Protein AF-A0A8H7T1K7-F1 (afdb_monomer)

pLDDT: mean 77.75, std 19.52, range [35.09, 97.06]

Sequence (227 aa):
MHLVLTGATGLVGSAVLQTMLATPAISKISILSRRSVAQAEGHAKARVILHKDFAEYADDVLDGLKDVKGVVWALGISATQVGKECVSPYRIYVFLLSIWVFVLWSPEETKPRDNETQEESPPASRDIANLTSKHNREYERIHLTYPLSFARALSKTTSPSPLTFIYVSGEGATPTPSILTAHWALTKGRAESSLLALSKDPAYNNLRPFSVRPGGVDMTDHEEIHG

Mean predicted aligned error: 11.86 Å

InterPro domains:
  IPR036291 NAD(P)-binding domain superfamily [SSF51735] (1-217)

Organism: NCBI:txid108018

Solvent-accessible surface area (backbone atoms only — not comparable to full-atom values): 13019 Å² total; per-residue (Å²): 74,34,35,36,40,26,26,48,91,36,69,71,16,27,38,49,48,52,53,51,70,72,35,79,72,48,60,36,36,43,33,49,27,78,60,90,54,77,94,42,62,92,40,94,44,42,44,81,43,84,49,83,58,58,71,64,80,57,69,73,63,50,66,77,46,42,76,41,44,34,36,41,41,41,52,76,76,63,67,75,76,52,49,94,61,67,78,47,69,61,60,56,50,51,52,52,48,50,52,52,53,48,72,74,62,68,82,90,83,88,75,92,76,93,70,93,67,91,69,81,73,77,76,54,75,67,57,52,53,53,50,50,54,50,43,53,50,52,50,40,39,51,50,30,48,24,57,50,36,45,51,55,53,49,35,58,60,26,54,82,51,62,31,40,37,36,38,61,59,37,54,80,45,31,66,71,88,50,100,83,58,52,71,64,25,38,40,37,17,43,26,53,52,49,45,51,54,45,30,70,36,80,86,27,59,35,38,44,68,43,76,45,55,57,82,73,82,84,66,87,88,41,70,53,62,74,111

Foldseek 3Di:
DEEEEEPCLDQVNLLVLVVLLPDPVQQAYEYEYCDDDPSQPPRPRYDYDNDNALLDDDVVRLVVCLPHAEYAAPFADDLPQLDVPPVQVVVVVVVVVVVVVVVVDDDDDDDDDDDDDPDPPPPPPVVVVVVNVVSLVVRLCRQANNLLSVLLSNLQSNPPAAYEYEYEAAPLQACDDDSPRRSSSNSNNNRQVSQVVQCPDPSRVSYHYDYDHYHDDDPPPDPSRVD

Radius of gyration: 23.4 Å; Cα contacts (8 Å, |Δi|>4): 315; chains: 1; bounding box: 65×40×62 Å

Structure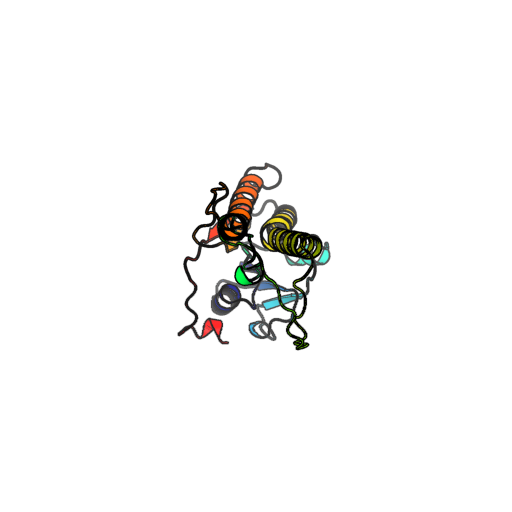 (mmCIF, N/CA/C/O backbone):
data_AF-A0A8H7T1K7-F1
#
_entry.id   AF-A0A8H7T1K7-F1
#
loop_
_atom_site.group_PDB
_atom_site.id
_atom_site.type_symbol
_atom_site.label_atom_id
_atom_site.label_alt_id
_atom_site.label_comp_id
_atom_site.label_asym_id
_atom_site.label_entity_id
_atom_site.label_seq_id
_atom_site.pdbx_PDB_ins_code
_atom_site.Cartn_x
_atom_site.Cartn_y
_atom_site.Cartn_z
_atom_site.occupancy
_atom_site.B_iso_or_equiv
_atom_site.auth_seq_id
_atom_site.auth_comp_id
_atom_site.auth_asym_id
_atom_site.auth_atom_id
_atom_site.pdbx_PDB_model_num
ATOM 1 N N . MET A 1 1 ? -7.043 4.322 15.090 1.00 91.38 1 MET A N 1
ATOM 2 C CA . MET A 1 1 ? -7.183 4.256 13.613 1.00 91.38 1 MET A CA 1
ATOM 3 C C . MET A 1 1 ? -6.735 2.895 13.092 1.00 91.38 1 MET A C 1
ATOM 5 O O . MET A 1 1 ? -5.839 2.312 13.698 1.00 91.38 1 MET A O 1
ATOM 9 N N . HIS A 1 2 ? -7.349 2.400 12.009 1.00 95.06 2 HIS A N 1
ATOM 10 C CA . HIS A 1 2 ? -6.966 1.144 11.355 1.00 95.06 2 HIS A CA 1
ATOM 11 C C . HIS A 1 2 ? -6.124 1.423 10.104 1.00 95.06 2 HIS A C 1
ATOM 13 O O . HIS A 1 2 ? -6.582 2.121 9.193 1.00 95.06 2 HIS A O 1
ATOM 19 N N . LEU A 1 3 ? -4.899 0.895 10.084 1.00 96.62 3 LEU A N 1
ATOM 20 C CA . LEU A 1 3 ? -3.955 1.037 8.977 1.00 96.62 3 LEU A CA 1
ATOM 21 C C . LEU A 1 3 ? -3.578 -0.317 8.380 1.00 96.62 3 LEU A C 1
ATOM 23 O O . LEU A 1 3 ? -3.554 -1.334 9.074 1.00 96.62 3 LEU A O 1
ATOM 27 N N . VAL A 1 4 ? -3.247 -0.300 7.094 1.00 96.88 4 VAL A N 1
ATOM 28 C CA . VAL A 1 4 ? -2.696 -1.447 6.375 1.00 96.88 4 VAL A CA 1
ATOM 29 C C . VAL A 1 4 ? -1.227 -1.219 6.079 1.00 96.88 4 VAL A C 1
ATOM 31 O O . VAL A 1 4 ? -0.848 -0.142 5.619 1.00 96.88 4 VAL A O 1
ATOM 34 N N . LEU A 1 5 ? -0.419 -2.257 6.268 1.00 96.06 5 LEU A N 1
ATOM 35 C CA . LEU A 1 5 ? 0.981 -2.272 5.868 1.00 96.06 5 LEU A CA 1
ATOM 36 C C . LEU A 1 5 ? 1.256 -3.464 4.951 1.00 96.06 5 LEU A C 1
ATOM 38 O O . LEU A 1 5 ? 0.872 -4.597 5.239 1.00 96.06 5 LEU A O 1
ATOM 42 N N . THR A 1 6 ? 1.960 -3.211 3.853 1.00 95.06 6 THR A N 1
ATOM 43 C CA . THR A 1 6 ? 2.527 -4.261 2.994 1.00 95.06 6 THR A CA 1
ATOM 44 C C . THR A 1 6 ? 4.046 -4.168 3.011 1.00 95.06 6 THR A C 1
ATOM 46 O O . THR A 1 6 ? 4.595 -3.095 3.248 1.00 95.06 6 THR A O 1
ATOM 49 N N . GLY A 1 7 ? 4.739 -5.282 2.763 1.00 90.44 7 GLY A N 1
ATOM 50 C CA . GLY A 1 7 ? 6.207 -5.282 2.738 1.00 90.44 7 GLY A CA 1
ATOM 51 C C . GLY A 1 7 ? 6.860 -5.066 4.108 1.00 90.44 7 GLY A C 1
ATOM 52 O O . GLY A 1 7 ? 7.989 -4.599 4.165 1.00 90.44 7 GLY A O 1
ATOM 53 N N . ALA A 1 8 ? 6.179 -5.432 5.199 1.00 89.88 8 ALA A N 1
ATOM 54 C CA . ALA A 1 8 ? 6.633 -5.212 6.577 1.00 89.88 8 ALA A CA 1
ATOM 55 C C . ALA A 1 8 ? 7.993 -5.851 6.929 1.00 89.88 8 ALA A C 1
ATOM 57 O O . ALA A 1 8 ? 8.627 -5.432 7.882 1.00 89.88 8 ALA A O 1
ATOM 58 N N . THR A 1 9 ? 8.459 -6.846 6.166 1.00 87.81 9 THR A N 1
ATOM 59 C CA . THR A 1 9 ? 9.780 -7.478 6.363 1.00 87.81 9 THR A CA 1
ATOM 60 C C . THR A 1 9 ? 10.905 -6.802 5.570 1.00 87.81 9 THR A C 1
ATOM 62 O O . THR A 1 9 ? 11.996 -7.355 5.477 1.00 87.81 9 THR A O 1
ATOM 65 N N . GLY A 1 10 ? 10.614 -5.728 4.835 1.00 84.38 10 GLY A N 1
ATOM 66 C CA . GLY A 1 10 ? 11.610 -4.974 4.074 1.00 84.38 10 GLY A CA 1
ATOM 67 C C . GLY A 1 10 ? 12.147 -3.795 4.879 1.00 84.38 10 GLY A C 1
ATOM 68 O O . GLY A 1 10 ? 11.519 -3.386 5.844 1.00 84.38 10 GLY A O 1
ATOM 69 N N . LEU A 1 11 ? 13.246 -3.198 4.417 1.00 83.88 11 LEU A N 1
ATOM 70 C CA . LEU A 1 11 ? 13.950 -2.105 5.105 1.00 83.88 11 LEU A CA 1
ATOM 71 C C . LEU A 1 11 ? 13.036 -0.947 5.529 1.00 83.88 11 LEU A C 1
ATOM 73 O O . LEU A 1 11 ? 12.995 -0.560 6.687 1.00 83.88 11 LEU A O 1
ATOM 77 N N . VAL A 1 12 ? 12.256 -0.409 4.587 1.00 87.12 12 VAL A N 1
ATOM 78 C CA . VAL A 1 12 ? 11.299 0.670 4.887 1.00 87.12 12 VAL A CA 1
ATOM 79 C C . VAL A 1 12 ? 10.109 0.134 5.685 1.00 87.12 12 VAL A C 1
ATOM 81 O O . VAL A 1 12 ? 9.559 0.824 6.535 1.00 87.12 12 VAL A O 1
ATOM 84 N N . GLY A 1 13 ? 9.685 -1.098 5.401 1.00 88.00 13 GLY A N 1
ATOM 85 C CA . GLY A 1 13 ? 8.490 -1.686 5.992 1.00 88.00 13 GLY A CA 1
ATOM 86 C C . GLY A 1 13 ? 8.636 -2.016 7.475 1.00 88.00 13 GLY A C 1
ATOM 87 O O . GLY A 1 13 ? 7.671 -1.810 8.206 1.00 88.00 13 GLY A O 1
ATOM 88 N N . SER A 1 14 ? 9.806 -2.477 7.924 1.00 89.50 14 SER A N 1
ATOM 89 C CA . SER A 1 14 ? 10.064 -2.798 9.334 1.00 89.50 14 SER A CA 1
ATOM 90 C C . SER A 1 14 ? 10.073 -1.533 10.190 1.00 89.50 14 SER A C 1
ATOM 92 O O . SER A 1 14 ? 9.344 -1.452 11.177 1.00 89.50 14 SER A O 1
ATOM 94 N N . ALA A 1 15 ? 10.762 -0.483 9.731 1.00 88.81 15 ALA A N 1
ATOM 95 C CA . ALA A 1 15 ? 10.781 0.815 10.402 1.00 88.81 15 ALA A CA 1
ATOM 96 C C . ALA A 1 15 ? 9.375 1.434 10.500 1.00 88.81 15 ALA A C 1
ATOM 98 O O . ALA A 1 15 ? 8.966 1.953 11.546 1.00 88.81 15 ALA A O 1
ATOM 99 N N . VAL A 1 16 ? 8.585 1.324 9.425 1.00 91.88 16 VAL A N 1
ATOM 100 C CA . VAL A 1 16 ? 7.179 1.745 9.438 1.00 91.88 16 VAL A CA 1
ATOM 101 C C . VAL A 1 16 ? 6.360 0.901 10.416 1.00 91.88 16 VAL A C 1
ATOM 103 O O . VAL A 1 16 ? 5.571 1.469 11.170 1.00 91.88 16 VAL A O 1
ATOM 106 N N . LEU A 1 17 ? 6.535 -0.424 10.441 1.00 92.88 17 LEU A N 1
ATOM 107 C CA . LEU A 1 17 ? 5.813 -1.304 11.361 1.00 92.88 17 LEU A CA 1
ATOM 108 C C . LEU A 1 17 ? 6.099 -0.938 12.819 1.00 92.88 17 LEU A C 1
ATOM 110 O O . LEU A 1 17 ? 5.158 -0.762 13.594 1.00 92.88 17 LEU A O 1
ATOM 114 N N . GLN A 1 18 ? 7.366 -0.762 13.182 1.00 89.88 18 GLN A N 1
ATOM 115 C CA . GLN A 1 18 ? 7.753 -0.376 14.536 1.00 89.88 18 GLN A CA 1
ATOM 116 C C . GLN A 1 18 ? 7.160 0.977 14.932 1.00 89.88 18 GLN A C 1
ATOM 118 O O . GLN A 1 18 ? 6.557 1.102 16.000 1.00 89.88 18 GLN A O 1
ATOM 123 N N . THR A 1 19 ? 7.230 1.964 14.037 1.00 91.69 19 THR A N 1
ATOM 124 C CA . THR A 1 19 ? 6.608 3.279 14.254 1.00 91.69 19 THR A CA 1
ATOM 125 C C . THR A 1 19 ? 5.094 3.150 14.452 1.00 91.69 19 THR A C 1
ATOM 127 O O . THR A 1 19 ? 4.512 3.776 15.345 1.00 91.69 19 THR A O 1
ATOM 130 N N . MET A 1 20 ? 4.433 2.305 13.654 1.00 93.56 20 MET A N 1
ATOM 131 C CA . MET A 1 20 ? 2.995 2.064 13.771 1.00 93.56 20 MET A CA 1
ATOM 132 C C . MET A 1 20 ? 2.622 1.391 15.098 1.00 93.56 20 MET A C 1
ATOM 134 O O . MET A 1 20 ? 1.609 1.753 15.699 1.00 93.56 20 MET A O 1
ATOM 138 N N . LEU A 1 21 ? 3.429 0.435 15.564 1.00 92.19 21 LEU A N 1
ATOM 139 C CA .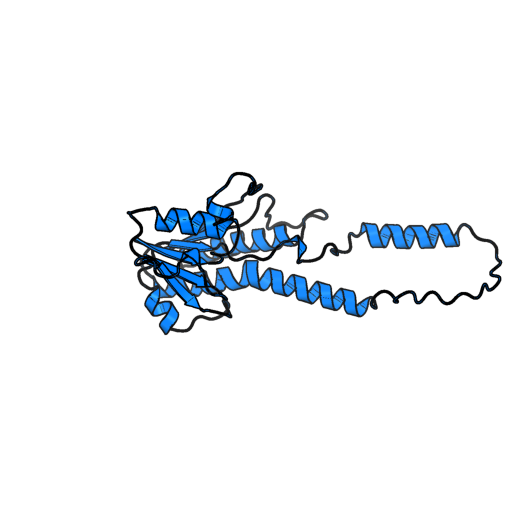 LEU A 1 21 ? 3.229 -0.262 16.838 1.00 92.19 21 LEU A CA 1
ATOM 140 C C . LEU A 1 21 ? 3.417 0.678 18.037 1.00 92.19 21 LEU A C 1
ATOM 142 O O . LEU A 1 21 ? 2.595 0.660 18.962 1.00 92.19 21 LEU A O 1
ATOM 146 N N . ALA A 1 22 ? 4.445 1.529 17.988 1.00 91.31 22 ALA A N 1
ATOM 147 C CA . ALA A 1 22 ? 4.761 2.505 19.029 1.00 91.31 22 ALA A CA 1
ATOM 148 C C . ALA A 1 22 ? 3.718 3.632 19.131 1.00 91.31 22 ALA A C 1
ATOM 150 O O . ALA A 1 22 ? 3.514 4.201 20.202 1.00 91.31 22 ALA A O 1
ATOM 151 N N . THR A 1 23 ? 3.016 3.943 18.039 1.00 94.25 23 THR A N 1
ATOM 152 C CA . THR A 1 23 ? 2.049 5.046 17.996 1.00 94.25 23 THR A CA 1
ATOM 153 C C . THR A 1 23 ? 0.727 4.677 18.698 1.00 94.25 23 THR A C 1
ATOM 155 O O . THR A 1 23 ? -0.007 3.795 18.234 1.00 94.25 23 THR A O 1
ATOM 158 N N . PRO A 1 24 ? 0.317 5.381 19.774 1.00 92.31 24 PRO A N 1
ATOM 159 C CA . PRO A 1 24 ? -0.915 5.060 20.505 1.00 92.31 24 PRO A CA 1
ATOM 160 C C . PRO A 1 24 ? -2.199 5.308 19.704 1.00 92.31 24 PRO A C 1
ATOM 162 O O . PRO A 1 24 ? -3.185 4.599 19.885 1.00 92.31 24 PRO A O 1
ATOM 165 N N . ALA A 1 25 ? -2.185 6.280 18.785 1.00 93.81 25 ALA A N 1
ATOM 166 C CA . ALA A 1 25 ? -3.344 6.628 17.959 1.00 93.81 25 ALA A CA 1
ATOM 167 C C . ALA A 1 25 ? -3.760 5.500 16.989 1.00 93.81 25 ALA A C 1
ATOM 169 O O . ALA A 1 25 ? -4.910 5.451 16.527 1.00 93.81 25 ALA A O 1
ATOM 170 N N . ILE A 1 26 ? -2.841 4.580 16.678 1.00 94.62 26 ILE A N 1
ATOM 171 C CA . ILE A 1 26 ? -3.102 3.402 15.853 1.00 94.62 26 ILE A CA 1
ATOM 172 C C . ILE A 1 26 ? -3.656 2.300 16.753 1.00 94.62 26 ILE A C 1
ATOM 174 O O . ILE A 1 26 ? -3.016 1.849 17.703 1.00 94.62 26 ILE A O 1
ATOM 178 N N . SER A 1 27 ? -4.887 1.894 16.447 1.00 94.38 27 SER A N 1
ATOM 179 C CA . SER A 1 27 ? -5.655 0.927 17.234 1.00 94.38 27 SER A CA 1
ATOM 180 C C . SER A 1 27 ? -5.586 -0.475 16.638 1.00 94.38 27 SER A C 1
ATOM 182 O O . SER A 1 27 ? -5.684 -1.451 17.371 1.00 94.38 27 SER A O 1
ATOM 184 N N . LYS A 1 28 ? -5.426 -0.573 15.314 1.00 95.38 28 LYS A N 1
ATOM 185 C CA . LYS A 1 28 ? -5.387 -1.834 14.572 1.00 95.38 28 LYS A CA 1
ATOM 186 C C . LYS A 1 28 ? -4.462 -1.690 13.366 1.00 95.38 28 LYS A C 1
ATOM 188 O O . LYS A 1 28 ? -4.499 -0.667 12.680 1.00 95.38 28 LYS A O 1
ATOM 193 N N . ILE A 1 29 ? -3.665 -2.716 13.103 1.00 96.31 29 ILE A N 1
ATOM 194 C CA . ILE A 1 29 ? -2.740 -2.808 11.975 1.00 96.31 29 ILE A CA 1
ATOM 195 C C . ILE A 1 29 ? -3.021 -4.131 11.264 1.00 96.31 29 ILE A C 1
ATOM 197 O O . ILE A 1 29 ? -2.894 -5.193 11.873 1.00 96.31 29 ILE A O 1
ATOM 201 N N . SER A 1 30 ? -3.392 -4.075 9.987 1.00 95.94 30 SER A N 1
ATOM 202 C CA . SER A 1 30 ? -3.507 -5.264 9.137 1.00 95.94 30 SER A CA 1
ATOM 203 C C . SER A 1 30 ? -2.298 -5.352 8.216 1.00 95.94 30 SER A C 1
ATOM 205 O O . SER A 1 30 ? -2.077 -4.483 7.373 1.00 95.94 30 SER A O 1
ATOM 207 N N . ILE A 1 31 ? -1.500 -6.399 8.381 1.00 95.56 31 ILE A N 1
ATOM 208 C CA . ILE A 1 31 ? -0.265 -6.597 7.627 1.00 95.56 31 ILE A CA 1
ATOM 209 C C . ILE A 1 31 ? -0.529 -7.629 6.541 1.00 95.56 31 ILE A C 1
ATOM 211 O O . ILE A 1 31 ? -0.741 -8.798 6.855 1.00 95.56 31 ILE A O 1
ATOM 215 N N . LEU A 1 32 ? -0.497 -7.221 5.271 1.00 93.94 32 LEU A N 1
ATOM 216 C CA . LEU A 1 32 ? -0.562 -8.171 4.161 1.00 93.94 32 LEU A CA 1
ATOM 217 C C . LEU A 1 32 ? 0.855 -8.598 3.790 1.00 93.94 32 LEU A C 1
ATOM 219 O O . LEU A 1 32 ? 1.684 -7.785 3.366 1.00 93.94 32 LEU A O 1
ATOM 223 N N . SER A 1 33 ? 1.132 -9.888 3.941 1.00 91.00 33 SER A N 1
ATOM 224 C CA . SER A 1 33 ? 2.453 -10.450 3.679 1.00 91.00 33 SER A CA 1
ATOM 225 C C . SER A 1 33 ? 2.356 -11.839 3.062 1.00 91.00 33 SER A C 1
ATOM 227 O O . SER A 1 33 ? 1.427 -12.598 3.320 1.00 91.00 33 SER A O 1
ATOM 229 N N . ARG A 1 34 ? 3.367 -12.194 2.264 1.00 88.94 34 ARG A N 1
ATOM 230 C CA . ARG A 1 34 ? 3.532 -13.549 1.707 1.00 88.94 34 ARG A CA 1
ATOM 231 C C . ARG A 1 34 ? 4.119 -14.533 2.722 1.00 88.94 34 ARG A C 1
ATOM 233 O O . ARG A 1 34 ? 4.076 -15.737 2.494 1.00 88.94 34 ARG A O 1
ATOM 240 N N . ARG A 1 35 ? 4.728 -14.014 3.792 1.00 86.25 35 ARG A N 1
ATOM 241 C CA . ARG A 1 35 ? 5.457 -14.752 4.835 1.00 86.25 35 ARG A CA 1
ATOM 242 C C . ARG A 1 35 ? 5.017 -14.262 6.215 1.00 86.25 35 ARG A C 1
ATOM 244 O O . ARG A 1 35 ? 4.462 -13.166 6.314 1.00 86.25 35 ARG A O 1
ATOM 251 N N . SER A 1 36 ? 5.291 -15.043 7.258 1.00 86.12 36 SER A N 1
ATOM 252 C CA . SER A 1 36 ? 5.133 -14.567 8.635 1.00 86.12 36 SER A CA 1
ATOM 253 C C . SER A 1 36 ? 5.999 -13.327 8.888 1.00 86.12 36 SER A C 1
ATOM 255 O O . SER A 1 36 ? 6.962 -13.053 8.164 1.00 86.12 36 SER A O 1
ATOM 257 N N . VAL A 1 37 ? 5.603 -12.535 9.881 1.00 87.69 37 VAL A N 1
ATOM 258 C CA . VAL A 1 37 ? 6.251 -11.273 10.242 1.00 87.69 37 VAL A CA 1
ATOM 259 C C . VAL A 1 37 ? 6.521 -11.329 11.737 1.00 87.69 37 VAL A C 1
ATOM 261 O O . VAL A 1 37 ? 5.630 -11.017 12.519 1.00 87.69 37 VAL A O 1
ATOM 264 N N . ALA A 1 38 ? 7.735 -11.731 12.118 1.00 86.12 38 ALA A N 1
ATOM 265 C CA . ALA A 1 38 ? 8.112 -11.951 13.517 1.00 86.12 38 ALA A CA 1
ATOM 266 C C . ALA A 1 38 ? 7.828 -10.723 14.402 1.00 86.12 38 ALA A C 1
ATOM 268 O O . ALA A 1 38 ? 7.240 -10.850 15.468 1.00 86.12 38 ALA A O 1
ATOM 269 N N . GLN A 1 39 ? 8.120 -9.518 13.899 1.00 82.50 39 GLN A N 1
ATOM 270 C CA . GLN A 1 39 ? 7.874 -8.244 14.593 1.00 82.50 39 GLN A CA 1
ATOM 271 C C . GLN A 1 39 ? 6.392 -7.971 14.922 1.00 82.50 39 GLN A C 1
ATOM 273 O O . GLN A 1 39 ? 6.086 -7.097 15.725 1.00 82.50 39 GLN A O 1
ATOM 278 N N . ALA A 1 40 ? 5.453 -8.679 14.290 1.00 86.25 40 ALA A N 1
ATOM 279 C CA . ALA A 1 40 ? 4.020 -8.527 14.525 1.00 86.25 40 ALA A CA 1
ATOM 280 C C . ALA A 1 40 ? 3.407 -9.687 15.326 1.00 86.25 40 ALA A C 1
ATOM 282 O O . ALA A 1 40 ? 2.230 -9.618 15.690 1.00 86.25 40 ALA A O 1
ATOM 283 N N . GLU A 1 41 ? 4.161 -10.758 15.581 1.00 84.12 41 GLU A N 1
ATOM 284 C CA . GLU A 1 41 ? 3.658 -11.936 16.286 1.00 84.12 41 GLU A CA 1
ATOM 285 C C . GLU A 1 41 ? 3.373 -11.604 17.760 1.00 84.12 41 GLU A C 1
ATOM 287 O O . GLU A 1 41 ? 4.172 -10.978 18.449 1.00 84.12 41 GLU A O 1
ATOM 292 N N . GLY A 1 42 ? 2.185 -11.979 18.246 1.00 80.56 42 GLY A N 1
ATOM 293 C CA . GLY A 1 42 ? 1.769 -11.748 19.636 1.00 80.56 42 GLY A CA 1
ATOM 294 C C . GLY A 1 42 ? 1.340 -10.314 19.980 1.00 80.56 42 GLY A C 1
ATOM 295 O O . GLY A 1 42 ? 0.857 -10.075 21.088 1.00 80.56 42 GLY A O 1
ATOM 296 N N . HIS A 1 43 ? 1.440 -9.354 19.054 1.00 88.94 43 HIS A N 1
ATOM 297 C CA . HIS A 1 43 ? 1.017 -7.976 19.309 1.00 88.94 43 HIS A CA 1
ATOM 298 C C . HIS A 1 43 ? -0.505 -7.797 19.225 1.00 88.94 43 HIS A C 1
ATOM 300 O O . HIS A 1 43 ? -1.118 -8.016 18.186 1.00 88.94 43 HIS A O 1
ATOM 306 N N . ALA A 1 44 ? -1.113 -7.251 20.284 1.00 90.06 44 ALA A N 1
ATOM 307 C CA . ALA A 1 44 ? -2.566 -7.043 20.366 1.00 90.06 44 ALA A CA 1
ATOM 308 C C . ALA A 1 44 ? -3.151 -6.130 19.265 1.00 90.06 44 ALA A C 1
ATOM 310 O O . ALA A 1 44 ? -4.329 -6.237 18.931 1.00 90.06 44 ALA A O 1
ATOM 311 N N . LYS A 1 45 ? -2.339 -5.222 18.701 1.00 93.25 45 LYS A N 1
ATOM 312 C CA . LYS A 1 45 ? -2.755 -4.297 17.633 1.00 93.25 45 LYS A CA 1
ATOM 313 C C . LYS A 1 45 ? -2.518 -4.849 16.227 1.00 93.25 45 LYS A C 1
ATOM 315 O O . LYS A 1 45 ? -3.099 -4.311 15.286 1.00 93.25 45 LYS A O 1
ATOM 320 N N . ALA A 1 46 ? -1.653 -5.850 16.060 1.00 93.88 46 ALA A N 1
ATOM 321 C CA . ALA A 1 46 ? -1.191 -6.299 14.753 1.00 93.88 46 ALA A CA 1
ATOM 322 C C . ALA A 1 46 ? -1.838 -7.625 14.356 1.00 93.88 46 ALA A C 1
ATOM 324 O O . ALA A 1 46 ? -1.853 -8.591 15.112 1.00 93.88 46 ALA A O 1
ATOM 325 N N . ARG A 1 47 ? -2.358 -7.676 13.132 1.00 93.75 47 ARG A N 1
ATOM 326 C CA . ARG A 1 47 ? -2.906 -8.886 12.527 1.00 93.75 47 ARG A CA 1
ATOM 327 C C . ARG A 1 47 ? -2.204 -9.139 11.205 1.00 93.75 47 ARG A C 1
ATOM 329 O O . ARG A 1 47 ? -2.313 -8.335 10.282 1.00 93.75 47 ARG A O 1
ATOM 336 N N . VAL A 1 48 ? -1.524 -10.275 11.100 1.00 93.75 48 VAL A N 1
ATOM 337 C CA . VAL A 1 48 ? -0.893 -10.712 9.851 1.00 93.75 48 VAL A CA 1
ATOM 338 C C . VAL A 1 48 ? -1.913 -11.486 9.017 1.00 93.75 48 VAL A C 1
ATOM 340 O O . VAL A 1 48 ? -2.506 -12.456 9.485 1.00 93.75 48 VAL A O 1
ATOM 343 N N . ILE A 1 49 ? -2.123 -11.046 7.780 1.00 92.38 49 ILE A N 1
ATOM 344 C CA . ILE A 1 49 ? -2.950 -11.710 6.774 1.00 92.38 49 ILE A CA 1
ATOM 345 C C . ILE A 1 49 ? -1.997 -12.293 5.734 1.00 92.38 49 ILE A C 1
ATOM 347 O O . ILE A 1 49 ? -1.330 -11.560 4.996 1.00 92.38 49 ILE A O 1
ATOM 351 N N . LEU A 1 50 ? -1.913 -13.623 5.699 1.00 90.88 50 LEU A N 1
ATOM 352 C CA . LEU A 1 50 ? -1.090 -14.328 4.726 1.00 90.88 50 LEU A CA 1
ATOM 353 C C . LEU A 1 50 ? -1.779 -14.312 3.367 1.00 90.88 50 LEU A C 1
ATOM 355 O O . LEU A 1 50 ? -2.819 -14.935 3.172 1.00 90.88 50 LEU A O 1
ATOM 359 N N . HIS A 1 51 ? -1.178 -13.598 2.424 1.00 88.50 51 HIS A N 1
ATOM 360 C CA . HIS A 1 51 ? -1.733 -13.399 1.098 1.00 88.50 51 HIS A CA 1
ATOM 361 C C . HIS A 1 51 ? -0.618 -13.490 0.056 1.00 88.50 51 HIS A C 1
ATOM 363 O O . HIS A 1 51 ? 0.379 -12.767 0.126 1.00 88.50 51 HIS A O 1
ATOM 369 N N . LYS A 1 52 ? -0.743 -14.446 -0.873 1.00 85.19 52 LYS A N 1
ATOM 370 C CA . LYS A 1 52 ? 0.322 -14.779 -1.832 1.00 85.19 52 LYS A CA 1
ATOM 371 C C . LYS A 1 52 ? 0.230 -13.978 -3.130 1.00 85.19 52 LYS A C 1
ATOM 373 O O . LYS A 1 52 ? 1.273 -13.535 -3.613 1.00 85.19 52 LYS A O 1
ATOM 378 N N . ASP A 1 53 ? -0.974 -13.786 -3.669 1.00 87.25 53 ASP A N 1
ATOM 379 C CA . ASP A 1 53 ? -1.189 -13.121 -4.957 1.00 87.25 53 ASP A CA 1
ATOM 380 C C . ASP A 1 53 ? -1.975 -11.817 -4.819 1.00 87.25 53 ASP A C 1
ATOM 382 O O . ASP A 1 53 ? -3.192 -11.822 -4.759 1.00 87.25 53 ASP A O 1
ATOM 386 N N . PHE A 1 54 ? -1.262 -10.694 -4.857 1.00 88.88 54 PHE A N 1
ATOM 387 C CA . PHE A 1 54 ? -1.807 -9.343 -4.688 1.00 88.88 54 PHE A CA 1
ATOM 388 C C . PHE A 1 54 ? -2.487 -8.795 -5.959 1.00 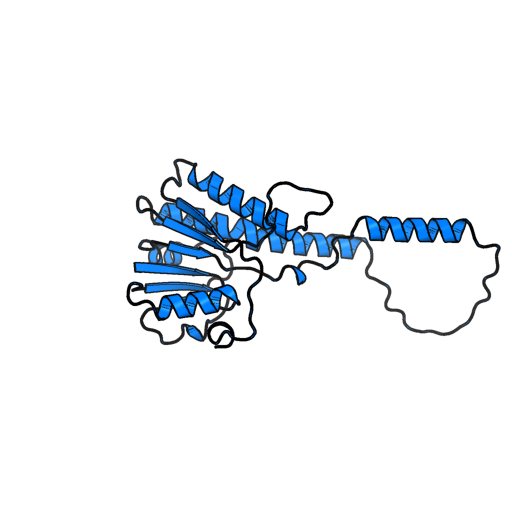88.88 54 PHE A C 1
ATOM 390 O O . PHE A 1 54 ? -2.740 -7.593 -6.062 1.00 88.88 54 PHE A O 1
ATOM 397 N N . ALA A 1 55 ? -2.729 -9.638 -6.966 1.00 86.94 55 ALA A N 1
ATOM 398 C CA . ALA A 1 55 ? -3.565 -9.280 -8.109 1.00 86.94 55 ALA A CA 1
ATOM 399 C C . ALA A 1 55 ? -5.064 -9.402 -7.789 1.00 86.94 55 ALA A C 1
ATOM 401 O O . ALA A 1 55 ? -5.865 -8.669 -8.366 1.00 86.94 55 ALA A O 1
ATOM 402 N N . GLU A 1 56 ? -5.436 -10.290 -6.865 1.00 89.19 56 GLU A N 1
ATOM 403 C CA . GLU A 1 56 ? -6.827 -10.627 -6.563 1.00 89.19 56 GLU A CA 1
ATOM 404 C C . GLU A 1 56 ? -7.043 -10.708 -5.055 1.00 89.19 56 GLU A C 1
ATOM 406 O O . GLU A 1 56 ? -6.182 -11.171 -4.317 1.00 89.19 56 GLU A O 1
ATOM 411 N N . TYR A 1 57 ? -8.210 -10.273 -4.586 1.00 90.94 57 TYR A N 1
ATOM 412 C CA . TYR A 1 57 ? -8.534 -10.238 -3.163 1.00 90.94 57 TYR A CA 1
ATOM 413 C C . TYR A 1 57 ? -9.860 -10.943 -2.936 1.00 90.94 57 TYR A C 1
ATOM 415 O O . TYR A 1 57 ? -10.860 -10.579 -3.547 1.00 90.94 57 TYR A O 1
ATOM 423 N N . ALA A 1 58 ? -9.847 -11.948 -2.064 1.00 90.19 58 ALA A N 1
ATOM 424 C CA . ALA A 1 58 ? -11.057 -12.621 -1.629 1.00 90.19 58 ALA A CA 1
ATOM 425 C C . ALA A 1 58 ? -11.867 -11.719 -0.681 1.00 90.19 58 ALA A C 1
ATOM 427 O O . ALA A 1 58 ? -11.308 -10.863 0.017 1.00 90.19 58 ALA A O 1
ATOM 428 N N . ASP A 1 59 ? -13.187 -11.907 -0.673 1.00 89.38 59 ASP A N 1
ATOM 429 C CA . ASP A 1 59 ? -14.118 -11.049 0.067 1.00 89.38 59 ASP A CA 1
ATOM 430 C C . ASP A 1 59 ? -13.855 -11.071 1.580 1.00 89.38 59 ASP A C 1
ATOM 432 O O . ASP A 1 59 ? -13.955 -10.041 2.240 1.00 89.38 59 ASP A O 1
ATOM 436 N N . ASP A 1 60 ? -13.401 -12.202 2.124 1.00 89.94 60 ASP A N 1
ATOM 437 C CA . ASP A 1 60 ? -13.034 -12.359 3.535 1.00 89.94 60 ASP A CA 1
ATOM 438 C C . ASP A 1 60 ? -11.856 -11.456 3.951 1.00 89.94 60 ASP A C 1
ATOM 440 O O . ASP A 1 60 ? -11.839 -10.893 5.054 1.00 89.94 60 ASP A O 1
ATOM 444 N N . VAL A 1 61 ? -10.877 -11.277 3.058 1.00 91.38 61 VAL A N 1
ATOM 445 C CA . VAL A 1 61 ? -9.759 -10.349 3.261 1.00 91.38 61 VAL A CA 1
ATOM 446 C C . VAL A 1 61 ? -10.272 -8.914 3.236 1.00 91.38 61 VAL A C 1
ATOM 448 O O . VAL A 1 61 ? -9.910 -8.128 4.112 1.00 91.38 61 VAL A O 1
ATOM 451 N N . LEU A 1 62 ? -11.125 -8.568 2.270 1.00 92.94 62 LEU A N 1
ATOM 452 C CA . LEU A 1 62 ? -11.665 -7.213 2.120 1.00 92.94 62 LEU A CA 1
ATOM 453 C C . LEU A 1 62 ? -12.598 -6.825 3.278 1.00 92.94 62 LEU A C 1
ATOM 455 O O . LEU A 1 62 ? -12.508 -5.704 3.786 1.00 92.94 62 LEU A O 1
ATOM 459 N N . ASP A 1 63 ? -13.404 -7.758 3.779 1.00 91.50 63 ASP A N 1
ATOM 460 C CA . ASP A 1 63 ? -14.274 -7.568 4.944 1.00 91.50 63 ASP A CA 1
ATOM 461 C C . ASP A 1 63 ? -13.486 -7.175 6.197 1.00 91.50 63 ASP A C 1
ATOM 463 O O . ASP A 1 63 ? -13.924 -6.337 6.997 1.00 91.50 63 ASP A O 1
ATOM 467 N N . GLY A 1 64 ? -12.282 -7.734 6.349 1.00 90.06 64 GLY A N 1
ATOM 468 C CA . GLY A 1 64 ? -11.355 -7.390 7.423 1.00 90.06 64 GLY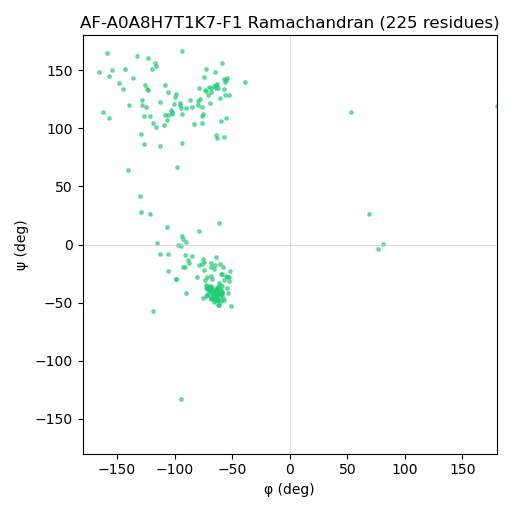 A CA 1
ATOM 469 C C . GLY A 1 64 ? -10.769 -5.975 7.329 1.00 90.06 64 GLY A C 1
ATOM 470 O O . GLY A 1 64 ? -10.229 -5.493 8.335 1.00 90.06 64 GLY A O 1
ATOM 471 N N . LEU A 1 65 ? -10.885 -5.331 6.160 1.00 93.88 65 LEU A N 1
ATOM 472 C CA . LEU A 1 65 ? -10.255 -4.059 5.787 1.00 93.88 65 LEU A CA 1
ATOM 473 C C . LEU A 1 65 ? -11.252 -2.911 5.532 1.00 93.88 65 LEU A C 1
ATOM 475 O O . LEU A 1 65 ? -10.834 -1.794 5.230 1.00 93.88 65 LEU A O 1
ATOM 479 N N . LYS A 1 66 ? -12.559 -3.132 5.693 1.00 92.56 66 LYS A N 1
ATOM 480 C CA . LYS A 1 66 ? -13.594 -2.110 5.429 1.00 92.56 66 LYS A CA 1
ATOM 481 C C . LYS A 1 66 ? -13.437 -0.809 6.227 1.00 92.56 66 LYS A C 1
ATOM 483 O O . LYS A 1 66 ? -13.809 0.260 5.753 1.00 92.56 66 LYS A O 1
ATOM 488 N N . ASP A 1 67 ? -12.878 -0.889 7.433 1.00 93.81 67 ASP A N 1
ATOM 489 C CA . ASP A 1 67 ? -12.688 0.234 8.359 1.00 93.81 67 ASP A CA 1
ATOM 490 C C . ASP A 1 67 ? -11.318 0.926 8.219 1.00 93.81 67 ASP A C 1
ATOM 492 O O . ASP A 1 67 ? -10.994 1.832 8.996 1.00 93.81 67 ASP A O 1
ATOM 496 N N . VAL A 1 68 ? -10.507 0.518 7.237 1.00 95.75 68 VAL A N 1
ATOM 497 C CA . VAL A 1 68 ? -9.170 1.073 6.999 1.00 95.75 68 VAL A CA 1
ATOM 498 C C . VAL A 1 68 ? -9.252 2.544 6.603 1.00 95.75 68 VAL A C 1
ATOM 500 O O . VAL A 1 68 ? -10.079 2.956 5.794 1.00 95.75 68 VAL A O 1
ATOM 503 N N . LYS A 1 69 ? -8.356 3.349 7.177 1.00 94.94 69 LYS A N 1
ATOM 504 C CA . LYS A 1 69 ? -8.208 4.777 6.846 1.00 94.94 69 LYS A CA 1
ATOM 505 C C . LYS A 1 69 ? -6.973 5.071 6.005 1.00 94.94 69 LYS A C 1
ATOM 507 O O . LYS A 1 69 ? -6.934 6.082 5.307 1.00 94.94 69 LYS A O 1
ATOM 512 N N . GLY A 1 70 ? -5.971 4.198 6.063 1.00 95.50 70 GLY A N 1
ATOM 513 C CA . GLY A 1 70 ? -4.723 4.398 5.348 1.00 95.50 70 GLY A CA 1
ATOM 514 C C . GLY A 1 70 ? -3.994 3.102 5.025 1.00 95.50 70 GLY A C 1
ATOM 515 O O . GLY A 1 70 ? -4.074 2.126 5.770 1.00 95.50 70 GLY A O 1
ATOM 516 N N . VAL A 1 71 ? -3.261 3.124 3.919 1.00 96.69 71 VAL A N 1
ATOM 517 C CA . VAL A 1 71 ? -2.394 2.044 3.447 1.00 96.69 71 VAL A CA 1
ATOM 518 C C . VAL A 1 71 ? -0.984 2.584 3.293 1.00 96.69 71 VAL A C 1
ATOM 520 O O . VAL A 1 71 ? -0.796 3.621 2.658 1.00 96.69 71 VAL A O 1
ATOM 523 N N . VAL A 1 72 ? 0.004 1.851 3.801 1.00 96.81 72 VAL A N 1
ATOM 524 C CA . VAL A 1 72 ? 1.405 2.012 3.410 1.00 96.81 72 VAL A CA 1
ATOM 525 C C . VAL A 1 72 ? 1.805 0.840 2.522 1.00 96.81 72 VAL A C 1
ATOM 527 O O . VAL A 1 72 ? 1.883 -0.319 2.944 1.00 96.81 72 VAL A O 1
ATOM 530 N N . TRP A 1 73 ? 2.040 1.154 1.254 1.00 96.00 73 TRP A N 1
ATOM 531 C CA . TRP A 1 73 ? 2.475 0.216 0.239 1.00 96.00 73 TRP A CA 1
ATOM 532 C C . TRP A 1 73 ? 4.002 0.209 0.129 1.00 96.00 73 TRP A C 1
ATOM 534 O O . TRP A 1 73 ? 4.571 0.945 -0.675 1.00 96.00 73 TRP A O 1
ATOM 544 N N . ALA A 1 74 ? 4.657 -0.618 0.951 1.00 92.94 74 ALA A N 1
ATOM 545 C CA . ALA A 1 74 ? 6.110 -0.820 0.945 1.00 92.94 74 ALA A CA 1
ATOM 546 C C . ALA A 1 74 ? 6.526 -2.180 0.346 1.00 92.94 74 ALA A C 1
ATOM 548 O O . ALA A 1 74 ? 7.664 -2.620 0.511 1.00 92.94 74 ALA A O 1
ATOM 549 N N . LEU A 1 75 ? 5.618 -2.866 -0.361 1.00 89.88 75 LEU A N 1
ATOM 550 C CA . LEU A 1 75 ? 5.956 -4.085 -1.091 1.00 89.88 75 LEU A CA 1
ATOM 551 C C . LEU A 1 75 ? 6.858 -3.759 -2.292 1.00 89.88 75 LEU A C 1
ATOM 553 O O . LEU A 1 75 ? 6.469 -3.020 -3.196 1.00 89.88 75 LEU A O 1
ATOM 557 N N . GLY A 1 76 ? 8.043 -4.363 -2.327 1.00 83.75 76 GLY A N 1
ATOM 558 C CA . GLY A 1 76 ? 8.977 -4.231 -3.438 1.00 83.75 76 GLY A CA 1
ATOM 559 C C . GLY A 1 76 ? 9.989 -5.368 -3.495 1.00 83.75 76 GLY A C 1
ATOM 560 O O . GLY A 1 76 ? 10.156 -6.122 -2.534 1.00 83.75 76 GLY A O 1
ATOM 561 N N . ILE A 1 77 ? 10.657 -5.478 -4.640 1.00 81.62 77 ILE A N 1
ATOM 562 C CA . ILE A 1 77 ? 11.848 -6.313 -4.830 1.00 81.62 77 ILE A CA 1
ATOM 563 C C . ILE A 1 77 ? 13.035 -5.422 -5.184 1.00 81.62 77 ILE A C 1
ATOM 565 O O . ILE A 1 77 ? 12.856 -4.295 -5.659 1.00 81.62 77 ILE A O 1
ATOM 569 N N . SER A 1 78 ? 14.252 -5.899 -4.917 1.00 67.25 78 SER A N 1
ATOM 570 C CA . SER A 1 78 ? 15.444 -5.096 -5.180 1.00 67.25 78 SER A CA 1
ATOM 571 C C . SER A 1 78 ? 15.559 -4.790 -6.673 1.00 67.25 78 SER A C 1
ATOM 573 O O . SER A 1 78 ? 15.459 -5.691 -7.505 1.00 67.25 78 SER A O 1
ATOM 575 N N . ALA A 1 79 ? 15.860 -3.535 -7.020 1.00 57.88 79 ALA A N 1
ATOM 576 C CA . ALA A 1 79 ? 16.177 -3.163 -8.398 1.00 57.88 79 ALA A CA 1
ATOM 577 C C . ALA A 1 79 ? 17.393 -3.944 -8.936 1.00 57.88 79 ALA A C 1
ATOM 579 O O . ALA A 1 79 ? 17.482 -4.183 -10.133 1.00 57.88 79 ALA A O 1
ATOM 580 N N . THR A 1 80 ? 18.296 -4.406 -8.058 1.00 56.94 80 THR A N 1
ATOM 581 C CA . THR A 1 80 ? 19.455 -5.231 -8.442 1.00 56.94 80 THR A CA 1
ATOM 582 C C . THR A 1 80 ? 19.094 -6.673 -8.797 1.00 56.94 80 THR A C 1
ATOM 584 O O . THR A 1 80 ? 19.854 -7.315 -9.518 1.00 56.94 80 THR A O 1
ATOM 587 N N . GLN A 1 81 ? 17.944 -7.177 -8.332 1.00 54.34 81 GLN A N 1
ATOM 588 C CA . GLN A 1 81 ? 17.408 -8.482 -8.743 1.00 54.34 81 GLN A CA 1
ATOM 589 C C . GLN A 1 81 ? 16.776 -8.418 -10.139 1.00 54.34 81 GLN A C 1
ATOM 591 O O . GLN A 1 81 ? 16.614 -9.445 -10.790 1.00 54.34 81 GLN A O 1
ATOM 596 N N . VAL A 1 82 ? 16.480 -7.214 -10.635 1.00 50.00 82 VAL A N 1
ATOM 597 C CA . VAL A 1 82 ? 15.999 -6.976 -12.000 1.00 50.00 82 VAL A CA 1
ATOM 598 C C . VAL A 1 82 ? 17.174 -6.551 -12.859 1.00 50.00 82 VAL A C 1
ATOM 600 O O . VAL A 1 82 ? 17.288 -5.407 -13.275 1.00 50.00 82 VAL A O 1
ATOM 603 N N . GLY A 1 83 ? 18.083 -7.508 -13.040 1.00 42.62 83 GLY A N 1
ATOM 604 C CA . GLY A 1 83 ? 19.146 -7.507 -14.033 1.00 42.62 83 GLY A CA 1
ATOM 605 C C . GLY A 1 83 ? 20.053 -6.273 -14.055 1.00 42.62 83 GLY A C 1
ATOM 606 O O . GLY A 1 83 ? 19.727 -5.244 -14.642 1.00 42.62 83 GLY A O 1
ATOM 607 N N . LYS A 1 84 ? 21.327 -6.479 -13.706 1.00 40.72 84 LYS A N 1
ATOM 608 C CA . LYS A 1 84 ? 22.465 -5.735 -14.296 1.00 40.72 84 LYS A CA 1
ATOM 609 C C . LYS A 1 84 ? 22.599 -5.943 -15.825 1.00 40.72 84 LYS A C 1
ATOM 611 O O . LYS A 1 84 ? 23.644 -5.680 -16.408 1.00 40.72 84 LYS A O 1
ATOM 616 N N . GLU A 1 85 ? 21.534 -6.405 -16.471 1.00 45.47 85 GLU A N 1
ATOM 617 C CA . GLU A 1 85 ? 21.426 -6.767 -17.874 1.00 45.47 85 GLU A CA 1
ATOM 618 C C . GLU A 1 85 ? 20.195 -6.103 -18.498 1.00 45.47 85 GLU A C 1
ATOM 620 O O . GLU A 1 85 ? 19.496 -6.664 -19.338 1.00 45.47 85 GLU A O 1
ATOM 625 N N . CYS A 1 86 ? 19.959 -4.832 -18.162 1.00 40.19 86 CYS A N 1
ATOM 626 C CA . CYS A 1 86 ? 19.645 -3.938 -19.266 1.00 40.19 86 CYS A CA 1
ATOM 627 C C . CYS A 1 86 ? 20.880 -4.008 -20.160 1.00 40.19 86 CYS A C 1
ATOM 629 O O . CYS A 1 86 ? 21.941 -3.533 -19.752 1.00 40.19 86 CYS A O 1
ATOM 631 N N . VAL A 1 87 ? 20.784 -4.691 -21.306 1.00 40.12 87 VAL A N 1
ATOM 632 C CA . VAL A 1 87 ? 21.814 -4.629 -22.341 1.00 40.12 87 VAL A CA 1
ATOM 633 C C . VAL A 1 87 ? 21.922 -3.160 -22.690 1.00 40.12 87 VAL A C 1
ATOM 635 O O . VAL A 1 87 ? 21.134 -2.617 -23.460 1.00 40.12 87 VAL A O 1
ATOM 638 N N . SER A 1 88 ? 22.845 -2.491 -22.009 1.00 37.50 88 SER A N 1
ATOM 639 C CA . SER A 1 88 ? 23.198 -1.126 -22.297 1.00 37.50 88 SER A CA 1
ATOM 640 C C . SER A 1 88 ? 23.511 -1.123 -23.789 1.00 37.50 88 SER A C 1
ATOM 642 O O . SER A 1 88 ? 24.276 -1.994 -24.221 1.00 37.50 88 SER A O 1
ATOM 644 N N . PRO A 1 89 ? 22.929 -0.231 -24.605 1.00 44.91 89 PRO A N 1
ATOM 645 C CA . PRO A 1 89 ? 23.246 -0.179 -26.031 1.00 44.91 89 PRO A CA 1
ATOM 646 C C . PRO A 1 89 ? 24.765 -0.096 -26.264 1.00 44.91 89 PRO A C 1
ATOM 648 O O . PRO A 1 89 ? 25.257 -0.575 -27.279 1.00 44.91 89 PRO A O 1
ATOM 651 N N . TYR A 1 90 ? 25.523 0.373 -25.265 1.00 45.00 90 TYR A N 1
ATOM 652 C CA . TYR A 1 90 ? 26.980 0.324 -25.203 1.00 45.00 90 TYR A CA 1
ATOM 653 C C . TYR A 1 90 ? 27.592 -1.084 -25.238 1.00 45.00 90 TYR A C 1
ATOM 655 O O . TYR A 1 90 ? 28.645 -1.236 -25.836 1.00 45.00 90 TYR A O 1
ATOM 663 N N . ARG A 1 91 ? 26.985 -2.132 -24.664 1.00 35.66 91 ARG A N 1
ATOM 664 C CA . ARG A 1 91 ? 27.551 -3.497 -24.710 1.00 35.66 91 ARG A CA 1
ATOM 665 C C . ARG A 1 91 ? 27.400 -4.128 -26.098 1.00 35.66 91 ARG A C 1
ATOM 667 O O . ARG A 1 91 ? 28.291 -4.852 -26.516 1.00 35.66 91 ARG A O 1
ATOM 674 N N . ILE A 1 92 ? 26.347 -3.775 -26.843 1.00 48.06 92 ILE A N 1
ATOM 675 C CA . ILE A 1 92 ? 26.213 -4.107 -28.275 1.00 48.06 92 ILE A CA 1
ATOM 676 C C . ILE A 1 92 ? 27.164 -3.252 -29.118 1.00 48.06 92 ILE A C 1
ATOM 678 O O . ILE A 1 92 ? 27.849 -3.792 -29.978 1.00 48.06 92 ILE A O 1
ATOM 682 N N . TYR A 1 93 ? 27.263 -1.946 -28.849 1.00 46.47 93 TYR A N 1
ATOM 683 C CA . TYR A 1 93 ? 28.172 -1.061 -29.583 1.00 46.47 93 TYR A CA 1
ATOM 684 C C . TYR A 1 93 ? 29.643 -1.422 -29.378 1.00 46.47 93 TYR A C 1
ATOM 686 O O . TYR A 1 93 ? 30.380 -1.436 -30.350 1.00 46.47 93 TYR A O 1
ATOM 694 N N . VAL A 1 94 ? 30.068 -1.767 -28.159 1.00 48.84 94 VAL A N 1
ATOM 695 C CA . VAL A 1 94 ? 31.441 -2.203 -27.859 1.00 48.84 94 VAL A CA 1
ATOM 696 C C . VAL A 1 94 ? 31.724 -3.569 -28.476 1.00 48.84 94 VAL A C 1
ATOM 698 O O . VAL A 1 94 ? 32.798 -3.738 -29.035 1.00 48.84 94 VAL A O 1
ATOM 701 N N . PHE A 1 95 ? 30.768 -4.505 -28.452 1.00 42.22 95 PHE A N 1
ATOM 702 C CA . PHE A 1 95 ? 30.936 -5.827 -29.067 1.00 42.22 95 PHE A CA 1
ATOM 703 C C . PHE A 1 95 ? 30.983 -5.755 -30.604 1.00 42.22 95 PHE A C 1
ATOM 705 O O . PHE A 1 95 ? 31.789 -6.430 -31.242 1.00 42.22 95 PHE A O 1
ATOM 712 N N . LEU A 1 96 ? 30.169 -4.888 -31.217 1.00 50.41 96 LEU A N 1
ATOM 713 C CA . LEU A 1 96 ? 30.219 -4.620 -32.656 1.00 50.41 96 LEU A CA 1
ATOM 714 C C . LEU A 1 96 ? 31.467 -3.812 -33.045 1.00 50.41 96 LEU A C 1
ATOM 716 O O . LEU A 1 96 ? 32.064 -4.121 -34.073 1.00 50.41 96 LEU A O 1
ATOM 720 N N . LEU A 1 97 ? 31.914 -2.847 -32.228 1.00 47.22 97 LEU A N 1
ATOM 721 C CA . LEU A 1 97 ? 33.189 -2.151 -32.448 1.00 47.22 97 LEU A CA 1
ATOM 722 C C . LEU A 1 97 ? 34.374 -3.105 -32.320 1.00 47.22 97 LEU A C 1
ATOM 724 O O . LEU A 1 97 ? 35.297 -3.006 -33.116 1.00 47.22 97 LEU A O 1
ATOM 728 N N . SER A 1 98 ? 34.369 -4.028 -31.356 1.00 48.31 98 SER A N 1
ATOM 729 C CA . SER A 1 98 ? 35.462 -4.986 -31.193 1.00 48.31 98 SER A CA 1
ATOM 730 C C . SER A 1 98 ? 35.504 -5.990 -32.343 1.00 48.31 98 SER A C 1
ATOM 732 O O . SER A 1 98 ? 36.593 -6.299 -32.807 1.00 48.31 98 SER A O 1
ATOM 734 N N . ILE A 1 99 ? 34.351 -6.421 -32.874 1.00 53.44 99 ILE A N 1
ATOM 735 C CA . ILE A 1 99 ? 34.295 -7.223 -34.110 1.00 53.44 99 ILE A CA 1
ATOM 736 C C . ILE A 1 99 ? 34.829 -6.416 -35.304 1.00 53.44 99 ILE A C 1
ATOM 738 O O . ILE A 1 99 ? 35.629 -6.935 -36.074 1.00 53.44 99 ILE A O 1
ATOM 742 N N . TRP A 1 100 ? 34.466 -5.136 -35.440 1.00 45.00 100 TRP A N 1
ATOM 743 C CA . TRP A 1 100 ? 34.969 -4.285 -36.527 1.00 45.00 100 TRP A CA 1
ATOM 744 C C . TRP A 1 100 ? 36.467 -3.959 -36.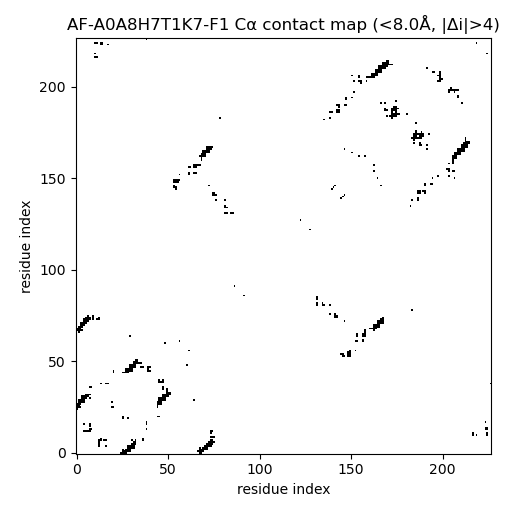412 1.00 45.00 100 TRP A C 1
ATOM 746 O O . TRP A 1 100 ? 37.156 -3.941 -37.428 1.00 45.00 100 TRP A O 1
ATOM 756 N N . VAL A 1 101 ? 36.999 -3.762 -35.202 1.00 53.56 101 VAL A N 1
ATOM 757 C CA . VAL A 1 101 ? 38.438 -3.551 -34.954 1.00 53.56 101 VAL A CA 1
ATOM 758 C C . VAL A 1 101 ? 39.237 -4.832 -35.217 1.00 53.56 101 VAL A C 1
ATOM 760 O O . VAL A 1 101 ? 40.331 -4.756 -35.768 1.00 53.56 101 VAL A O 1
ATOM 763 N N . PHE A 1 102 ? 38.683 -6.006 -34.901 1.00 45.03 102 PHE A N 1
ATOM 764 C CA . PHE A 1 102 ? 39.329 -7.295 -35.172 1.00 45.03 102 PHE A CA 1
ATOM 765 C C . PHE A 1 102 ? 39.309 -7.655 -36.669 1.00 45.03 102 PHE A C 1
ATOM 767 O O . PHE A 1 102 ? 40.285 -8.190 -37.185 1.00 45.03 102 PHE A O 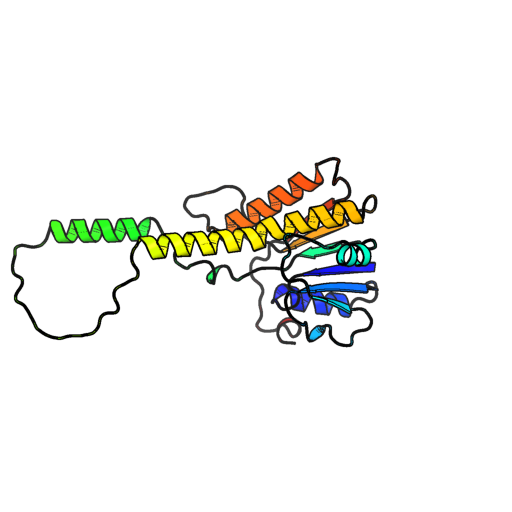1
ATOM 774 N N . VAL A 1 103 ? 38.242 -7.293 -37.393 1.00 52.81 103 VAL A N 1
ATOM 775 C CA . VAL A 1 103 ? 38.134 -7.474 -38.856 1.00 52.81 103 VAL A CA 1
ATOM 776 C C . VAL A 1 103 ? 39.036 -6.500 -39.632 1.00 52.81 103 VAL A C 1
ATOM 778 O O . VAL A 1 103 ? 39.502 -6.835 -40.717 1.00 52.81 103 VAL A O 1
ATOM 781 N N . LEU A 1 104 ? 39.338 -5.320 -39.077 1.00 48.81 104 LEU A N 1
ATOM 782 C CA . LEU A 1 104 ? 40.283 -4.358 -39.665 1.00 48.81 104 LEU A CA 1
ATOM 783 C C . LEU A 1 104 ? 41.758 -4.622 -39.301 1.00 48.81 104 LEU A C 1
ATOM 785 O O . LEU A 1 104 ? 42.637 -4.003 -39.900 1.00 48.81 104 LEU A O 1
ATOM 789 N N . TRP A 1 105 ? 42.047 -5.526 -38.356 1.00 49.22 105 TRP A N 1
ATOM 790 C CA . TRP A 1 105 ? 43.404 -5.808 -37.871 1.00 49.22 105 TRP A CA 1
ATOM 791 C C . TRP A 1 105 ? 43.645 -7.306 -37.624 1.00 49.22 105 TRP A C 1
ATOM 793 O O . TRP A 1 105 ? 43.910 -7.726 -36.499 1.00 49.22 105 TRP A O 1
ATOM 803 N N . SER A 1 106 ? 43.599 -8.152 -38.653 1.00 44.28 106 SER A N 1
ATOM 804 C CA . SER A 1 106 ? 44.370 -9.406 -38.599 1.00 44.28 106 SER A CA 1
ATOM 805 C C . SER A 1 106 ? 44.579 -10.044 -39.969 1.00 44.28 106 SER A C 1
ATOM 807 O O . SER A 1 106 ? 43.611 -10.517 -40.565 1.00 44.28 106 SER A O 1
ATOM 809 N N . PRO A 1 107 ? 45.833 -10.116 -40.453 1.00 45.12 107 PRO A N 1
ATOM 810 C CA . PRO A 1 107 ? 46.244 -11.154 -41.383 1.00 45.12 107 PRO A CA 1
ATOM 811 C C . PRO A 1 107 ? 46.404 -12.487 -40.624 1.00 45.12 107 PRO A C 1
ATOM 813 O O . PRO A 1 107 ? 46.786 -12.505 -39.456 1.00 45.12 107 PRO A O 1
ATOM 816 N N . GLU A 1 108 ? 46.053 -13.581 -41.298 1.00 47.72 108 GLU A N 1
ATOM 817 C CA . GLU A 1 108 ? 46.059 -14.980 -40.844 1.00 47.72 108 GLU A CA 1
ATOM 818 C C . GLU A 1 108 ? 47.243 -15.413 -39.959 1.00 47.72 108 GLU A C 1
ATOM 820 O O . GLU A 1 108 ? 48.393 -15.107 -40.248 1.00 47.72 108 GLU A O 1
ATOM 825 N N . GLU A 1 109 ? 46.952 -16.226 -38.935 1.00 41.31 109 GLU A N 1
ATOM 826 C CA . GLU A 1 109 ? 47.316 -17.657 -38.880 1.00 41.31 109 GLU A CA 1
ATOM 827 C C . GLU A 1 109 ? 46.822 -18.262 -37.549 1.00 41.31 109 GLU A C 1
ATOM 829 O O . GLU A 1 109 ? 47.230 -17.849 -36.463 1.00 41.31 109 GLU A O 1
ATOM 834 N N . THR A 1 110 ? 45.939 -19.267 -37.605 1.00 39.56 110 THR A N 1
ATOM 835 C CA . THR A 1 110 ? 45.539 -20.044 -36.419 1.00 39.56 110 THR A CA 1
ATOM 836 C C . THR A 1 110 ? 46.266 -21.384 -36.419 1.00 39.56 110 THR A C 1
ATOM 838 O O . THR A 1 110 ? 46.053 -22.235 -37.278 1.00 39.56 110 THR A O 1
ATOM 841 N N . LYS A 1 111 ? 47.144 -21.581 -35.431 1.00 36.75 111 LYS A N 1
ATOM 842 C CA . LYS A 1 111 ? 47.728 -22.885 -35.102 1.00 36.75 111 LYS A CA 1
ATOM 843 C C . LYS A 1 111 ? 46.945 -23.475 -33.923 1.00 36.75 111 LYS A C 1
ATOM 845 O O . LYS A 1 111 ? 46.775 -22.760 -32.931 1.00 36.75 111 LYS A O 1
ATOM 850 N N . PRO A 1 112 ? 46.475 -24.732 -33.987 1.00 39.09 112 PRO A N 1
ATOM 851 C CA . PRO A 1 112 ? 45.699 -25.314 -32.903 1.00 39.09 112 PRO A CA 1
ATOM 852 C C . PRO A 1 112 ? 46.614 -25.557 -31.700 1.00 39.09 112 PRO A C 1
ATOM 854 O O . PRO A 1 112 ? 47.758 -26.000 -31.845 1.00 39.09 112 PRO A O 1
ATOM 857 N N . ARG A 1 113 ? 46.124 -25.204 -30.513 1.00 37.22 113 ARG A N 1
ATOM 858 C CA . ARG A 1 113 ? 46.761 -25.512 -29.237 1.00 37.22 113 ARG A CA 1
ATOM 859 C C . ARG A 1 113 ? 45.710 -26.197 -28.378 1.00 37.22 113 ARG A C 1
ATOM 861 O O . ARG A 1 113 ? 44.723 -25.580 -27.988 1.00 37.22 113 ARG A O 1
ATOM 868 N N . ASP A 1 114 ? 45.934 -27.478 -28.152 1.00 43.00 114 ASP A N 1
ATOM 869 C CA . ASP A 1 114 ? 45.038 -28.375 -27.444 1.00 43.00 114 ASP A CA 1
ATOM 870 C C . ASP A 1 114 ? 45.160 -28.086 -25.945 1.00 43.00 114 ASP A C 1
ATOM 872 O O . ASP A 1 114 ? 46.207 -28.332 -25.345 1.00 43.00 114 ASP A O 1
ATOM 876 N N . ASN A 1 115 ? 44.121 -27.515 -25.336 1.00 39.47 115 ASN A N 1
ATOM 877 C CA . ASN A 1 115 ? 43.893 -27.663 -23.903 1.00 39.47 115 ASN A CA 1
ATOM 878 C C . ASN A 1 115 ? 42.413 -27.425 -23.586 1.00 39.47 115 ASN A C 1
ATOM 880 O O . ASN A 1 115 ? 41.922 -26.298 -23.663 1.00 39.47 115 ASN A O 1
ATOM 884 N N . GLU A 1 116 ? 41.710 -28.502 -23.241 1.00 47.75 116 GLU A N 1
ATOM 885 C CA . GLU A 1 116 ? 40.344 -28.480 -22.727 1.00 47.75 116 GLU A CA 1
ATOM 886 C C . GLU A 1 116 ? 40.320 -27.761 -21.374 1.00 47.75 116 GLU A C 1
ATOM 888 O O . GLU A 1 116 ? 40.536 -28.347 -20.316 1.00 47.75 116 GLU A O 1
ATOM 893 N N . THR A 1 117 ? 40.035 -26.463 -21.403 1.00 37.38 117 THR A N 1
ATOM 894 C CA . THR A 1 117 ? 39.366 -25.806 -20.281 1.00 37.38 117 THR A CA 1
ATOM 895 C C . THR A 1 117 ? 37.888 -25.819 -20.638 1.00 37.38 117 THR A C 1
ATOM 897 O O . THR A 1 117 ? 37.509 -25.271 -21.670 1.00 37.38 117 THR A O 1
ATOM 900 N N . GLN A 1 118 ? 37.063 -26.500 -19.838 1.00 35.09 118 GLN A N 1
ATOM 901 C CA . GLN A 1 118 ? 35.610 -26.422 -19.966 1.00 35.09 118 GLN A CA 1
ATOM 902 C C . GLN A 1 118 ? 35.179 -24.983 -19.672 1.00 35.09 118 GLN A C 1
ATOM 904 O O . GLN A 1 118 ? 34.990 -24.580 -18.528 1.00 35.09 118 GLN A O 1
ATOM 909 N N . GLU A 1 119 ? 35.098 -24.197 -20.736 1.00 35.09 119 GLU A N 1
ATOM 910 C CA . GLU A 1 119 ? 34.465 -22.894 -20.777 1.00 35.09 119 GLU A CA 1
ATOM 911 C C . GLU A 1 119 ? 32.956 -23.167 -20.815 1.00 35.09 119 GLU A C 1
ATOM 913 O O . GLU A 1 119 ? 32.429 -23.652 -21.818 1.00 35.09 119 GLU A O 1
ATOM 918 N N . GLU A 1 120 ? 32.258 -22.958 -19.692 1.00 40.03 120 GLU A N 1
ATOM 919 C CA . GLU A 1 120 ? 30.793 -22.957 -19.688 1.00 40.03 120 GLU A CA 1
ATOM 920 C C . GLU A 1 120 ? 30.327 -21.931 -20.724 1.00 40.03 120 GLU A C 1
ATOM 922 O O . GLU A 1 120 ? 30.488 -20.720 -20.559 1.00 40.03 120 GLU A O 1
ATOM 927 N N . SER A 1 121 ? 29.786 -22.434 -21.833 1.00 35.34 121 SER A N 1
ATOM 928 C CA . SER A 1 121 ? 29.301 -21.613 -22.932 1.00 35.34 121 SER A CA 1
ATOM 929 C C . SER A 1 121 ? 28.257 -20.620 -22.407 1.00 35.34 121 SER A C 1
ATOM 931 O O . SER A 1 121 ? 27.301 -21.056 -21.754 1.00 35.34 121 SER A O 1
ATOM 933 N N . PRO A 1 122 ? 28.385 -19.311 -22.692 1.00 51.97 122 PRO A N 1
ATOM 934 C CA . PRO A 1 122 ? 27.411 -18.326 -22.247 1.00 51.97 122 PRO A CA 1
ATOM 935 C C . PRO A 1 122 ? 26.009 -18.694 -22.763 1.00 51.97 122 PRO A C 1
ATOM 937 O O . PRO A 1 122 ? 25.885 -19.182 -23.892 1.00 51.97 122 PRO A O 1
ATOM 940 N N . PRO A 1 123 ? 24.945 -18.476 -21.965 1.00 51.16 123 PRO A N 1
ATOM 941 C CA . PRO A 1 123 ? 23.592 -18.863 -22.343 1.00 51.16 123 PRO A CA 1
ATOM 942 C C . PRO A 1 123 ? 23.206 -18.231 -23.683 1.00 51.16 123 PRO A C 1
ATOM 944 O O . PRO A 1 123 ? 23.527 -17.071 -23.956 1.00 51.16 123 PRO A O 1
ATOM 947 N N . ALA A 1 124 ? 22.520 -18.999 -24.532 1.00 57.28 124 ALA A N 1
ATOM 948 C CA . ALA A 1 124 ? 22.142 -18.552 -25.865 1.00 57.28 124 ALA A CA 1
ATOM 949 C C . ALA A 1 124 ? 21.358 -17.228 -25.794 1.00 57.28 124 ALA A C 1
ATOM 951 O O . ALA A 1 124 ? 20.529 -17.013 -24.910 1.00 57.28 124 ALA A O 1
ATOM 952 N N . SER A 1 125 ? 21.577 -16.333 -26.760 1.00 57.22 125 SER A N 1
ATOM 953 C CA . SER A 1 125 ? 20.972 -14.988 -26.805 1.00 57.22 125 SER A CA 1
ATOM 954 C C . SER A 1 125 ? 19.440 -14.977 -26.671 1.00 57.22 125 SER A C 1
ATOM 956 O O . SER A 1 125 ? 18.861 -14.020 -26.151 1.00 57.22 125 SER A O 1
ATOM 958 N N . ARG A 1 126 ? 18.776 -16.059 -27.095 1.00 54.84 126 ARG A N 1
ATOM 959 C CA . ARG A 1 126 ? 17.330 -16.272 -26.930 1.00 54.84 126 ARG A CA 1
ATOM 960 C C . ARG A 1 126 ? 16.925 -16.512 -25.473 1.00 54.84 126 ARG A C 1
ATOM 962 O O . ARG A 1 126 ? 15.899 -15.989 -25.043 1.00 54.84 126 ARG A O 1
ATOM 969 N N . ASP A 1 127 ? 17.730 -17.239 -24.708 1.00 60.94 127 ASP A N 1
ATOM 970 C CA . ASP A 1 127 ? 17.446 -17.560 -23.306 1.00 60.94 127 ASP A CA 1
ATOM 971 C C . ASP A 1 127 ? 17.629 -16.334 -22.411 1.00 60.94 127 ASP A C 1
ATOM 973 O O . ASP A 1 127 ? 16.793 -16.071 -21.544 1.00 60.94 127 ASP A O 1
ATOM 977 N N . ILE A 1 128 ? 18.639 -15.507 -22.701 1.00 58.72 128 ILE A N 1
ATOM 978 C CA . ILE A 1 128 ? 18.857 -14.222 -22.023 1.00 58.72 128 ILE A CA 1
ATOM 979 C C . ILE A 1 128 ? 17.680 -13.270 -22.284 1.00 58.72 128 ILE 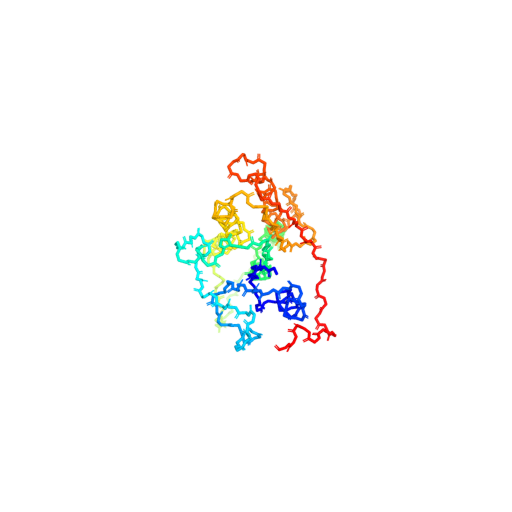A C 1
ATOM 981 O O . ILE A 1 128 ? 17.120 -12.707 -21.345 1.00 58.72 128 ILE A O 1
ATOM 985 N N . ALA A 1 129 ? 17.240 -13.123 -23.540 1.00 59.41 129 ALA A N 1
ATOM 986 C CA . ALA A 1 129 ? 16.099 -12.264 -23.875 1.00 59.41 129 ALA A CA 1
ATOM 987 C C . ALA A 1 129 ? 14.805 -12.714 -23.169 1.00 59.41 129 ALA A C 1
ATOM 989 O O . ALA A 1 129 ? 14.060 -11.891 -22.623 1.00 59.41 129 ALA A O 1
ATOM 990 N N . ASN A 1 130 ? 14.561 -14.026 -23.119 1.00 61.38 130 ASN A N 1
ATOM 991 C CA . ASN A 1 130 ? 13.420 -14.599 -22.413 1.00 61.38 130 ASN A CA 1
ATOM 992 C C . ASN A 1 130 ? 13.502 -14.350 -20.901 1.00 61.38 130 ASN A C 1
ATOM 994 O O . ASN A 1 130 ? 12.506 -13.937 -20.296 1.00 61.38 130 ASN A O 1
ATOM 998 N N . LEU A 1 131 ? 14.678 -14.523 -20.298 1.00 59.00 131 LEU A N 1
ATOM 999 C CA . LEU A 1 131 ? 14.902 -14.303 -18.872 1.00 59.00 131 LEU A CA 1
ATOM 1000 C C . LEU A 1 131 ? 14.736 -12.828 -18.483 1.00 59.00 131 LEU A C 1
ATOM 1002 O O . LEU A 1 131 ? 14.028 -12.530 -17.517 1.00 59.00 131 LEU A O 1
ATOM 1006 N N . THR A 1 132 ? 15.302 -11.905 -19.262 1.00 61.38 132 THR A N 1
ATOM 1007 C CA . THR A 1 132 ? 15.144 -10.455 -19.065 1.00 61.38 132 THR A CA 1
ATOM 1008 C C . THR A 1 132 ? 13.681 -10.039 -19.207 1.00 61.38 132 THR A C 1
ATOM 1010 O O . THR A 1 132 ? 13.161 -9.296 -18.373 1.00 61.38 132 THR A O 1
ATOM 1013 N N . SER A 1 133 ? 12.961 -10.588 -20.193 1.00 70.25 133 SER A N 1
ATOM 1014 C CA . SER A 1 133 ? 11.524 -10.322 -20.353 1.00 70.25 133 SER A CA 1
ATOM 1015 C C . SER A 1 133 ? 10.692 -10.825 -19.164 1.00 70.25 133 SER A C 1
ATOM 1017 O O . SER A 1 133 ? 9.721 -10.180 -18.765 1.00 70.25 133 SER A O 1
ATOM 1019 N N . LYS A 1 134 ? 11.062 -11.967 -18.569 1.00 72.25 134 LYS A N 1
ATOM 1020 C CA . LYS A 1 134 ? 10.382 -12.529 -17.396 1.00 72.25 134 LYS A CA 1
ATOM 1021 C C . LYS A 1 134 ? 10.605 -11.666 -16.151 1.00 72.25 134 LYS A C 1
ATOM 1023 O O . LYS A 1 134 ? 9.624 -11.330 -15.493 1.00 72.25 134 LYS A O 1
ATOM 1028 N N . HIS A 1 135 ? 11.844 -11.258 -15.876 1.00 71.44 135 HIS A N 1
ATOM 1029 C CA . HIS A 1 135 ? 12.168 -10.406 -14.724 1.00 71.44 135 HIS A CA 1
ATOM 1030 C C . HIS A 1 135 ? 11.511 -9.026 -14.813 1.00 71.44 135 HIS A C 1
ATOM 1032 O O . HIS A 1 135 ? 10.952 -8.550 -13.826 1.00 71.44 135 HIS A O 1
ATOM 1038 N N . ASN A 1 136 ? 11.506 -8.404 -15.996 1.00 77.06 136 ASN A N 1
ATOM 1039 C CA . ASN A 1 136 ? 10.849 -7.110 -16.187 1.00 77.06 136 ASN A CA 1
ATOM 1040 C C . ASN A 1 136 ? 9.338 -7.202 -15.932 1.00 77.06 136 ASN A C 1
ATOM 1042 O O . ASN A 1 136 ? 8.789 -6.357 -15.227 1.00 77.06 136 ASN A O 1
ATOM 1046 N N . ARG A 1 137 ? 8.680 -8.268 -16.412 1.00 81.31 137 ARG A N 1
ATOM 1047 C CA . ARG A 1 137 ? 7.252 -8.514 -16.141 1.00 81.31 137 ARG A CA 1
ATOM 1048 C C . ARG A 1 137 ? 6.960 -8.730 -14.662 1.00 81.31 137 ARG A C 1
ATOM 1050 O O . ARG A 1 137 ? 5.955 -8.235 -14.163 1.00 81.31 137 ARG A O 1
ATOM 1057 N N . GLU A 1 138 ? 7.809 -9.469 -13.955 1.00 84.81 138 GLU A N 1
ATOM 1058 C CA . GLU A 1 138 ? 7.644 -9.666 -12.513 1.00 84.81 138 GLU A CA 1
ATOM 1059 C C . GLU A 1 138 ? 7.807 -8.346 -11.745 1.00 84.81 138 GLU A C 1
ATOM 1061 O O . GLU A 1 138 ? 7.014 -8.048 -10.849 1.00 84.81 138 GLU A O 1
ATOM 1066 N N . TYR A 1 139 ? 8.768 -7.512 -12.149 1.00 83.88 139 TYR A N 1
ATOM 1067 C CA . TYR A 1 139 ? 8.958 -6.185 -11.571 1.00 83.88 139 TYR A CA 1
ATOM 1068 C C . TYR A 1 139 ? 7.748 -5.279 -11.787 1.00 83.88 139 TYR A C 1
ATOM 1070 O O . TYR A 1 139 ? 7.250 -4.677 -10.835 1.00 83.88 139 TYR A O 1
ATOM 1078 N N . GLU A 1 140 ? 7.243 -5.210 -13.021 1.00 88.06 140 GLU A N 1
ATOM 1079 C CA . GLU A 1 140 ? 6.020 -4.474 -13.342 1.00 88.06 140 GLU A CA 1
ATOM 1080 C C . GLU A 1 140 ? 4.831 -5.014 -12.544 1.00 88.06 140 GLU A C 1
ATOM 1082 O O . GLU A 1 140 ? 4.080 -4.240 -11.951 1.00 88.06 140 GLU A O 1
ATOM 1087 N N . ARG A 1 141 ? 4.690 -6.337 -12.423 1.00 89.69 141 ARG A N 1
ATOM 1088 C CA . ARG A 1 141 ? 3.615 -6.943 -11.631 1.00 89.69 141 ARG A CA 1
ATOM 1089 C C . ARG A 1 141 ? 3.653 -6.479 -10.172 1.00 89.69 141 ARG A C 1
ATOM 1091 O O . ARG A 1 141 ? 2.623 -6.075 -9.634 1.00 89.69 141 ARG A O 1
ATOM 1098 N N . ILE A 1 142 ? 4.830 -6.485 -9.549 1.00 89.62 142 ILE A N 1
ATOM 1099 C CA . ILE A 1 142 ? 5.003 -6.110 -8.137 1.00 89.62 142 ILE A CA 1
ATOM 1100 C C . ILE A 1 142 ? 4.829 -4.604 -7.918 1.00 89.62 142 ILE A C 1
ATOM 1102 O O . ILE A 1 142 ? 4.177 -4.194 -6.955 1.00 89.62 142 ILE A O 1
ATOM 1106 N N . HIS A 1 143 ? 5.404 -3.778 -8.791 1.00 89.25 143 HIS A N 1
ATOM 1107 C CA . HIS A 1 143 ? 5.471 -2.332 -8.583 1.00 89.25 143 HIS A CA 1
ATOM 1108 C C . HIS A 1 143 ? 4.320 -1.550 -9.215 1.00 89.25 143 HIS A C 1
ATOM 1110 O O . HIS A 1 143 ? 4.081 -0.427 -8.780 1.00 89.25 143 HIS A O 1
ATOM 1116 N N . LEU A 1 144 ? 3.606 -2.118 -10.188 1.00 90.06 144 LEU A N 1
ATOM 1117 C CA . LEU A 1 144 ? 2.498 -1.471 -10.893 1.00 90.06 144 LEU A CA 1
ATOM 1118 C C . LEU A 1 144 ? 1.185 -2.236 -10.701 1.00 90.06 144 LEU A C 1
ATOM 1120 O O . LEU A 1 144 ? 0.215 -1.670 -10.198 1.00 90.06 144 LEU A O 1
ATOM 1124 N N . THR A 1 145 ? 1.135 -3.517 -11.071 1.00 92.69 145 THR A N 1
ATOM 1125 C CA . THR A 1 145 ? -0.133 -4.268 -11.088 1.00 92.69 145 THR A CA 1
ATOM 1126 C C . THR A 1 145 ? -0.714 -4.463 -9.692 1.00 92.69 145 THR A C 1
ATOM 1128 O O . THR A 1 145 ? -1.890 -4.168 -9.477 1.00 92.69 145 THR A O 1
ATOM 1131 N N . TYR A 1 146 ? 0.088 -4.924 -8.734 1.00 94.56 146 TYR A N 1
ATOM 1132 C CA . TYR A 1 146 ? -0.359 -5.169 -7.361 1.00 94.56 146 TYR A CA 1
ATOM 1133 C C . TYR A 1 146 ? -0.870 -3.918 -6.632 1.00 94.56 146 TYR A C 1
ATOM 1135 O O . TYR A 1 146 ? -2.003 -3.956 -6.150 1.00 94.56 146 TYR A O 1
ATOM 1143 N N . PRO A 1 147 ? -0.136 -2.786 -6.578 1.00 94.69 147 PRO A N 1
ATOM 1144 C CA . PRO A 1 147 ? -0.645 -1.596 -5.898 1.00 94.69 147 PRO A CA 1
ATOM 1145 C C . PRO A 1 147 ? -1.934 -1.072 -6.533 1.00 94.69 147 PRO A C 1
ATOM 1147 O O . PRO A 1 147 ? -2.840 -0.662 -5.812 1.00 94.69 147 PRO A O 1
ATOM 1150 N N . LEU A 1 148 ? -2.059 -1.121 -7.866 1.00 94.81 148 LEU A N 1
ATOM 1151 C CA . LEU A 1 148 ? -3.286 -0.703 -8.548 1.00 94.81 148 LEU A CA 1
ATOM 1152 C C . LEU A 1 148 ? -4.462 -1.632 -8.253 1.00 94.81 148 LEU A C 1
ATOM 1154 O O . LEU A 1 148 ? -5.575 -1.156 -8.035 1.00 94.81 148 LEU A O 1
ATOM 1158 N N . SER A 1 149 ? -4.229 -2.943 -8.247 1.00 95.25 149 SER A N 1
ATOM 1159 C CA . SER A 1 149 ? -5.272 -3.934 -7.960 1.00 95.25 149 SER A CA 1
ATOM 1160 C C . SER A 1 149 ? -5.773 -3.777 -6.526 1.00 95.25 149 SER A C 1
ATOM 1162 O O . SER A 1 149 ? -6.982 -3.697 -6.304 1.00 95.25 149 SER A O 1
ATOM 1164 N N . PHE A 1 150 ? -4.857 -3.591 -5.573 1.00 95.50 150 PHE A N 1
ATOM 1165 C CA . PHE A 1 150 ? -5.214 -3.339 -4.181 1.00 95.50 150 PHE A CA 1
ATOM 1166 C C . PHE A 1 150 ? -5.947 -2.014 -3.984 1.00 95.50 150 PHE A C 1
ATOM 1168 O O . PHE A 1 150 ? -6.983 -1.979 -3.324 1.00 95.50 150 PHE A O 1
ATOM 1175 N N . ALA A 1 151 ? -5.448 -0.926 -4.581 1.00 95.56 151 ALA A N 1
ATOM 1176 C CA . ALA A 1 151 ? -6.083 0.385 -4.484 1.00 95.56 151 ALA A CA 1
ATOM 1177 C C . ALA A 1 151 ? -7.521 0.349 -5.020 1.00 95.56 151 ALA A C 1
ATOM 1179 O O . ALA A 1 151 ? -8.419 0.909 -4.394 1.00 95.56 151 ALA A O 1
ATOM 1180 N N . ARG A 1 152 ? -7.758 -0.358 -6.134 1.00 95.31 152 ARG A N 1
ATOM 1181 C CA . ARG A 1 152 ? -9.101 -0.552 -6.701 1.00 95.31 152 ARG A CA 1
ATOM 1182 C C . ARG A 1 152 ? -10.009 -1.365 -5.789 1.00 95.31 152 ARG A C 1
ATOM 1184 O O . ARG A 1 152 ? -11.158 -0.973 -5.600 1.00 95.31 152 ARG A O 1
ATOM 1191 N N . ALA A 1 153 ? -9.523 -2.491 -5.270 1.00 94.75 153 ALA A N 1
ATOM 1192 C CA . ALA A 1 153 ? -10.310 -3.354 -4.397 1.00 94.75 153 ALA A CA 1
ATOM 1193 C C . ALA A 1 153 ? -10.703 -2.604 -3.117 1.00 94.75 153 ALA A C 1
ATOM 1195 O O . ALA A 1 153 ? -11.885 -2.472 -2.808 1.00 94.75 153 ALA A O 1
ATOM 1196 N N . LEU A 1 154 ? -9.724 -2.003 -2.439 1.00 94.31 154 LEU A N 1
ATOM 1197 C CA . LEU A 1 154 ? -9.949 -1.341 -1.160 1.00 94.31 154 LEU A CA 1
ATOM 1198 C C . LEU A 1 154 ? -10.766 -0.050 -1.291 1.00 94.31 154 LEU A C 1
ATOM 1200 O O . LEU A 1 154 ? -11.631 0.210 -0.462 1.00 94.31 154 LEU A O 1
ATOM 1204 N N . SER A 1 155 ? -10.549 0.748 -2.342 1.00 94.19 155 SER A N 1
ATOM 1205 C CA . SER A 1 155 ? -11.347 1.960 -2.575 1.00 94.19 155 SER A CA 1
ATOM 1206 C C . SER A 1 155 ? -12.834 1.635 -2.739 1.00 94.19 155 SER A C 1
ATOM 1208 O O . SER A 1 155 ? -13.656 2.337 -2.148 1.00 94.19 155 SER A O 1
ATOM 1210 N N . LYS A 1 156 ? -13.174 0.536 -3.433 1.00 93.75 156 LYS A N 1
ATOM 1211 C CA . LYS A 1 156 ? -14.558 0.045 -3.543 1.00 93.75 156 LYS A CA 1
ATOM 1212 C C . LYS A 1 156 ? -15.119 -0.396 -2.192 1.00 93.75 156 LYS A C 1
ATOM 1214 O O . LYS A 1 156 ? -16.233 -0.011 -1.858 1.00 93.75 156 LYS A O 1
ATOM 1219 N N . THR A 1 157 ? -14.350 -1.152 -1.410 1.00 93.00 157 THR A N 1
ATOM 1220 C CA . THR A 1 157 ? -14.789 -1.670 -0.102 1.00 93.00 157 THR A CA 1
ATOM 1221 C C . THR A 1 157 ? -14.965 -0.572 0.950 1.00 93.00 157 THR A C 1
ATOM 1223 O O . THR A 1 157 ? -15.874 -0.640 1.772 1.00 93.00 157 THR A O 1
ATOM 1226 N N . THR A 1 158 ? -14.106 0.447 0.942 1.00 92.12 158 THR A N 1
ATOM 1227 C CA . THR A 1 158 ? -14.096 1.524 1.947 1.00 92.12 158 THR A CA 1
ATOM 1228 C C . THR A 1 158 ? -14.974 2.720 1.547 1.00 92.12 158 THR A C 1
ATOM 1230 O O . THR A 1 158 ? -15.207 3.613 2.364 1.00 92.12 158 THR A O 1
ATOM 1233 N N . SER A 1 159 ? -15.482 2.767 0.311 1.00 88.25 159 SER A N 1
ATOM 1234 C CA . SER A 1 159 ? -16.352 3.853 -0.160 1.00 88.25 159 SER A CA 1
ATOM 1235 C C . SER A 1 159 ? -17.596 4.008 0.735 1.00 88.25 159 SER A C 1
ATOM 1237 O O . SER A 1 159 ? -18.214 3.003 1.088 1.00 88.25 159 SER A O 1
ATOM 1239 N N . PRO A 1 160 ? -17.982 5.236 1.143 1.00 88.31 160 PRO A N 1
ATOM 1240 C CA . PRO A 1 160 ? -17.462 6.543 0.714 1.00 88.31 160 PRO A CA 1
ATOM 1241 C C . PRO A 1 160 ? -16.345 7.122 1.605 1.00 88.31 160 PRO A C 1
ATOM 1243 O O . PRO A 1 160 ? -15.963 8.280 1.437 1.00 88.31 160 PRO A O 1
ATOM 1246 N N . SER A 1 161 ? -15.825 6.371 2.583 1.00 92.31 161 SER A N 1
ATOM 1247 C CA . SER A 1 161 ? -14.786 6.890 3.482 1.00 92.31 161 SER A CA 1
ATOM 1248 C C . SER A 1 161 ? -13.501 7.224 2.712 1.00 92.31 161 SER A C 1
ATOM 1250 O O . SER A 1 161 ? -13.081 6.422 1.872 1.00 92.31 161 SER A O 1
ATOM 1252 N N . PRO A 1 162 ? -12.842 8.362 3.010 1.00 94.25 162 PRO A N 1
ATOM 1253 C CA . PRO A 1 162 ? -11.573 8.708 2.385 1.00 94.25 162 PRO A CA 1
ATOM 1254 C C . PRO A 1 162 ? -10.497 7.687 2.763 1.00 94.25 162 PRO A C 1
ATOM 1256 O O . PRO A 1 162 ? -10.365 7.317 3.934 1.00 94.25 162 PRO A O 1
ATOM 1259 N N . LEU A 1 163 ? -9.729 7.260 1.763 1.00 96.06 163 LEU A N 1
ATOM 1260 C CA . LEU A 1 163 ? -8.682 6.253 1.883 1.00 96.06 163 LEU A CA 1
ATOM 1261 C C . LEU A 1 163 ? -7.340 6.844 1.452 1.00 96.06 163 LEU A C 1
ATOM 1263 O O . LEU A 1 163 ? -7.108 7.085 0.265 1.00 96.06 163 LEU A O 1
ATOM 1267 N N . THR A 1 164 ? -6.438 7.038 2.409 1.00 96.75 164 THR A N 1
ATOM 1268 C CA . THR A 1 164 ? -5.071 7.491 2.128 1.00 96.75 164 THR A CA 1
ATOM 1269 C C . THR A 1 164 ? -4.219 6.319 1.649 1.00 96.75 164 THR A C 1
ATOM 1271 O O . THR A 1 164 ? -4.085 5.320 2.349 1.00 96.75 164 THR A O 1
ATOM 1274 N N . PHE A 1 165 ? -3.607 6.430 0.473 1.00 97.06 165 PHE A N 1
ATOM 1275 C CA . PHE A 1 165 ? -2.766 5.379 -0.097 1.00 97.06 165 PHE A CA 1
ATOM 1276 C C . PHE A 1 165 ? -1.340 5.890 -0.281 1.00 97.06 165 PHE A C 1
ATOM 1278 O O . PHE A 1 165 ? -1.070 6.656 -1.199 1.00 9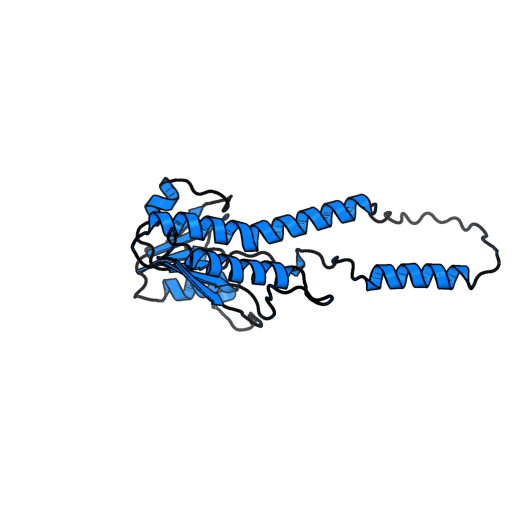7.06 165 PHE A O 1
ATOM 1285 N N . ILE A 1 166 ? -0.422 5.478 0.588 1.00 96.75 166 ILE A N 1
ATOM 1286 C CA . ILE A 1 166 ? 0.985 5.877 0.537 1.00 96.75 166 ILE A CA 1
ATOM 1287 C C . ILE A 1 166 ? 1.758 4.822 -0.249 1.00 96.75 166 ILE A C 1
ATOM 1289 O O . ILE A 1 166 ? 1.917 3.696 0.213 1.00 96.75 166 ILE A O 1
ATOM 1293 N N . TYR A 1 167 ? 2.251 5.180 -1.428 1.00 96.00 167 TYR A N 1
ATOM 1294 C CA . TYR A 1 167 ? 3.104 4.340 -2.261 1.00 96.00 167 TYR A CA 1
ATOM 1295 C C . TYR A 1 167 ? 4.581 4.659 -2.016 1.00 96.00 167 TYR A C 1
ATOM 1297 O O . TYR A 1 167 ? 5.017 5.799 -2.201 1.00 96.00 167 TYR A O 1
ATOM 1305 N N . VAL A 1 168 ? 5.361 3.654 -1.606 1.00 92.00 168 VAL A N 1
ATOM 1306 C CA . VAL A 1 168 ? 6.814 3.788 -1.444 1.00 92.00 168 VAL A CA 1
ATOM 1307 C C . VAL A 1 168 ? 7.486 3.587 -2.801 1.00 92.00 168 VAL A C 1
ATOM 1309 O O . VAL A 1 168 ? 7.625 2.470 -3.304 1.00 92.00 168 VAL A O 1
ATOM 1312 N N . SER A 1 169 ? 7.901 4.699 -3.397 1.00 88.06 169 SER A N 1
ATOM 1313 C CA . SER A 1 169 ? 8.548 4.760 -4.701 1.00 88.06 169 SER A CA 1
ATOM 1314 C C . SER A 1 169 ? 10.078 4.751 -4.552 1.00 88.06 169 SER A C 1
ATOM 1316 O O . SER A 1 169 ? 10.641 3.883 -3.880 1.00 88.06 169 SER A O 1
ATOM 1318 N N . GLY A 1 170 ? 10.784 5.641 -5.241 1.00 82.00 170 GLY A N 1
ATOM 1319 C CA . GLY A 1 170 ? 12.218 5.881 -5.127 1.00 82.00 170 GLY A CA 1
ATOM 1320 C C . GLY A 1 170 ? 12.569 7.196 -5.811 1.00 82.00 170 GLY A C 1
ATOM 1321 O O . GLY A 1 170 ? 11.907 7.584 -6.777 1.00 82.00 170 GLY A O 1
ATOM 1322 N N . GLU A 1 171 ? 13.581 7.887 -5.300 1.00 79.12 171 GLU A N 1
ATOM 1323 C CA . GLU A 1 171 ? 14.125 9.074 -5.964 1.00 79.12 171 GLU A CA 1
ATOM 1324 C C . GLU A 1 171 ? 14.537 8.739 -7.400 1.00 79.12 171 GLU A C 1
ATOM 1326 O O . GLU A 1 171 ? 15.007 7.635 -7.657 1.00 79.12 171 GLU A O 1
ATOM 1331 N N . GLY A 1 172 ? 14.308 9.646 -8.351 1.00 73.25 172 GLY A N 1
ATOM 1332 C CA . GLY A 1 172 ? 14.523 9.376 -9.779 1.00 73.25 172 GLY A CA 1
ATOM 1333 C C . GLY A 1 172 ? 13.401 8.607 -10.495 1.00 73.25 172 GLY A C 1
ATOM 1334 O O . GLY A 1 172 ? 13.505 8.391 -11.703 1.00 73.25 172 GLY A O 1
ATOM 1335 N N . ALA A 1 173 ? 12.309 8.229 -9.813 1.00 75.75 173 ALA A N 1
ATOM 1336 C CA . ALA A 1 173 ? 11.115 7.698 -10.472 1.00 75.75 173 ALA A CA 1
ATOM 1337 C C . ALA A 1 173 ? 10.511 8.729 -11.443 1.00 75.75 173 ALA A C 1
ATOM 1339 O O . ALA A 1 173 ? 10.211 9.867 -11.076 1.00 75.75 173 ALA A O 1
ATOM 1340 N N . THR A 1 174 ? 10.311 8.320 -12.696 1.00 79.06 174 THR A N 1
ATOM 1341 C CA . THR A 1 174 ? 9.789 9.187 -13.757 1.00 79.06 174 THR A CA 1
ATOM 1342 C C . THR A 1 174 ? 8.905 8.385 -14.708 1.00 79.06 174 THR A C 1
ATOM 1344 O O . THR A 1 174 ? 9.287 7.288 -15.105 1.00 79.06 174 THR A O 1
ATOM 1347 N N . PRO A 1 175 ? 7.716 8.882 -15.089 1.00 76.75 175 PRO A N 1
ATOM 1348 C CA . PRO A 1 175 ? 6.894 8.224 -16.103 1.00 76.75 175 PRO A CA 1
ATOM 1349 C C . PRO A 1 175 ? 7.447 8.418 -17.525 1.00 76.75 175 PRO A C 1
ATOM 1351 O O . PRO A 1 175 ? 7.028 7.707 -18.440 1.00 76.75 175 PRO A O 1
ATOM 1354 N N . THR A 1 176 ? 8.375 9.361 -17.720 1.00 74.88 176 THR A N 1
ATOM 1355 C CA . THR A 1 176 ? 8.895 9.739 -19.037 1.00 74.88 176 THR A CA 1
ATOM 1356 C C . THR A 1 176 ? 10.193 8.988 -19.347 1.00 74.88 176 THR A C 1
ATOM 1358 O O . THR A 1 176 ? 11.172 9.153 -18.614 1.00 74.88 176 THR A O 1
ATOM 1361 N N . PRO A 1 177 ? 10.241 8.188 -20.428 1.00 76.62 177 PRO A N 1
ATOM 1362 C CA . PRO A 1 177 ? 11.448 7.475 -20.827 1.00 76.62 177 PRO A CA 1
ATOM 1363 C C . PRO A 1 177 ? 12.500 8.414 -21.419 1.00 76.62 177 PRO A C 1
ATOM 1365 O O . PRO A 1 177 ? 12.218 9.198 -22.321 1.00 76.62 177 PRO A O 1
ATOM 1368 N N . SER A 1 178 ? 13.734 8.277 -20.940 1.00 69.81 178 SER A N 1
ATOM 1369 C CA . SER A 1 178 ? 14.952 8.756 -21.593 1.00 69.81 178 SER A CA 1
ATOM 1370 C C . SER A 1 178 ? 15.906 7.576 -21.799 1.00 69.81 178 SER A C 1
ATOM 1372 O O . SER A 1 178 ? 15.787 6.551 -21.128 1.00 69.81 178 SER A O 1
ATOM 1374 N N . ILE A 1 179 ? 16.874 7.719 -22.710 1.00 61.75 179 ILE A N 1
ATOM 1375 C CA . ILE A 1 179 ? 17.890 6.693 -23.025 1.00 61.75 179 ILE A CA 1
ATOM 1376 C C . ILE A 1 179 ? 18.650 6.235 -21.766 1.00 61.75 179 ILE A C 1
ATOM 1378 O O . ILE A 1 179 ? 19.110 5.099 -21.697 1.00 61.75 179 ILE A O 1
ATOM 1382 N N . LEU A 1 180 ? 18.759 7.104 -20.758 1.00 69.69 180 LEU A N 1
ATOM 1383 C CA . LEU A 1 180 ? 19.458 6.835 -19.499 1.00 69.69 180 LEU A CA 1
ATOM 1384 C C . LEU A 1 180 ? 18.526 6.398 -18.356 1.00 69.69 180 LEU A C 1
ATOM 1386 O O . LEU A 1 180 ? 18.992 6.163 -17.242 1.00 69.69 180 LEU A O 1
ATOM 1390 N N . THR A 1 181 ? 17.213 6.309 -18.587 1.00 71.19 181 THR A N 1
ATOM 1391 C CA . THR A 1 181 ? 16.266 5.985 -17.518 1.00 71.19 181 THR A CA 1
ATOM 1392 C C . THR A 1 181 ? 16.250 4.486 -17.253 1.00 71.19 181 THR A C 1
ATOM 1394 O O . THR A 1 181 ? 15.893 3.682 -18.111 1.00 71.19 181 THR A O 1
ATOM 1397 N N . ALA A 1 182 ? 16.586 4.105 -16.025 1.00 77.19 182 ALA A N 1
ATOM 1398 C CA . ALA A 1 182 ? 16.515 2.718 -15.600 1.00 77.19 182 ALA A CA 1
ATOM 1399 C C . ALA A 1 182 ? 15.066 2.190 -15.593 1.00 77.19 182 ALA A C 1
ATOM 1401 O O . ALA A 1 182 ? 14.119 2.912 -15.274 1.00 77.19 182 ALA A O 1
ATOM 1402 N N . HIS A 1 183 ? 14.892 0.895 -15.871 1.00 78.75 183 HIS A N 1
ATOM 1403 C CA . HIS A 1 183 ? 13.577 0.239 -15.904 1.00 78.75 183 HIS A CA 1
ATOM 1404 C C . HIS A 1 183 ? 12.770 0.425 -14.604 1.00 78.75 183 HIS A C 1
ATOM 1406 O O . HIS A 1 183 ? 11.552 0.629 -14.637 1.00 78.75 183 HIS A O 1
ATOM 1412 N N . TRP A 1 184 ? 13.446 0.413 -13.449 1.00 79.88 184 TRP A N 1
ATOM 1413 C CA . TRP A 1 184 ? 12.800 0.618 -12.153 1.00 79.88 184 TRP A CA 1
ATOM 1414 C C . TRP A 1 184 ? 12.184 2.014 -12.012 1.00 79.88 184 TRP A C 1
ATOM 1416 O O . TRP A 1 184 ? 11.078 2.144 -11.485 1.00 79.88 184 TRP A O 1
ATOM 1426 N N . ALA A 1 185 ? 12.865 3.041 -12.526 1.00 82.00 185 ALA A N 1
ATOM 1427 C CA . ALA A 1 185 ? 12.419 4.426 -12.464 1.00 82.00 185 ALA A CA 1
ATOM 1428 C C . ALA A 1 185 ? 11.162 4.631 -13.315 1.00 82.00 185 ALA A C 1
ATOM 1430 O O . ALA A 1 185 ? 10.218 5.282 -12.863 1.00 82.00 185 ALA A O 1
ATOM 1431 N N . LEU A 1 186 ? 11.116 3.997 -14.495 1.00 84.88 186 LEU A N 1
ATOM 1432 C CA . LEU A 1 186 ? 9.938 4.004 -15.365 1.00 84.88 186 LEU A CA 1
ATOM 1433 C C . LEU A 1 186 ? 8.756 3.273 -14.747 1.00 84.88 186 LEU A C 1
ATOM 1435 O O . LEU A 1 186 ? 7.642 3.793 -14.736 1.00 84.88 186 LEU A O 1
ATOM 1439 N N . THR A 1 187 ? 8.989 2.079 -14.210 1.00 86.12 187 THR A N 1
ATOM 1440 C CA . THR A 1 187 ? 7.920 1.266 -13.620 1.00 86.12 187 THR A CA 1
ATOM 1441 C C . THR A 1 187 ? 7.294 1.971 -12.419 1.00 86.12 187 THR A C 1
ATOM 1443 O O . THR A 1 187 ? 6.071 2.094 -12.341 1.00 86.12 187 THR A O 1
ATOM 1446 N N . LYS A 1 188 ? 8.122 2.489 -11.504 1.00 87.25 188 LYS A N 1
ATOM 1447 C CA . LYS A 1 188 ? 7.640 3.227 -10.333 1.00 87.25 188 LYS A CA 1
ATOM 1448 C C . LYS A 1 188 ? 6.960 4.537 -10.736 1.00 87.25 188 LYS A C 1
ATOM 1450 O O . LYS A 1 188 ? 5.858 4.799 -10.272 1.00 87.25 188 LYS A O 1
ATOM 1455 N N . GLY A 1 189 ? 7.522 5.303 -11.676 1.00 88.31 189 GLY A N 1
ATOM 1456 C CA . GLY A 1 189 ? 6.888 6.530 -12.178 1.00 88.31 189 GLY A CA 1
ATOM 1457 C C . GLY A 1 189 ? 5.533 6.288 -12.862 1.00 88.31 189 GLY A C 1
ATOM 1458 O O . GLY A 1 189 ? 4.586 7.061 -12.677 1.00 88.31 189 GLY A O 1
ATOM 1459 N N . ARG A 1 190 ? 5.396 5.178 -13.601 1.00 90.38 190 ARG A N 1
ATOM 1460 C CA . ARG A 1 190 ? 4.108 4.716 -14.145 1.00 90.38 190 ARG A CA 1
ATOM 1461 C C . ARG A 1 190 ? 3.121 4.356 -13.039 1.00 90.38 190 ARG A C 1
ATOM 1463 O O . ARG A 1 190 ? 1.944 4.691 -13.170 1.00 90.38 190 ARG A O 1
ATOM 1470 N N . ALA A 1 191 ? 3.573 3.710 -11.966 1.00 92.44 191 ALA A N 1
ATOM 1471 C CA . ALA A 1 191 ? 2.721 3.363 -10.830 1.00 92.44 191 ALA A CA 1
ATOM 1472 C C . ALA A 1 191 ? 2.173 4.608 -10.128 1.00 92.44 191 ALA A C 1
ATOM 1474 O O . ALA A 1 191 ? 0.962 4.703 -9.925 1.00 92.44 191 ALA A O 1
ATOM 1475 N N . GLU A 1 192 ? 3.026 5.599 -9.862 1.00 93.12 192 GLU A N 1
ATOM 1476 C CA . GLU A 1 192 ? 2.610 6.884 -9.285 1.00 93.12 192 GLU A CA 1
ATOM 1477 C C . GLU A 1 192 ? 1.552 7.578 -10.156 1.00 93.12 192 GLU A C 1
ATOM 1479 O O . GLU A 1 192 ? 0.489 7.979 -9.675 1.00 93.12 192 GLU A O 1
ATOM 1484 N N . SER A 1 193 ? 1.809 7.653 -11.466 1.00 93.56 193 SER A N 1
ATOM 1485 C CA . SER A 1 193 ? 0.895 8.280 -12.428 1.00 93.56 193 SER A CA 1
ATOM 1486 C C . SER A 1 193 ? -0.439 7.537 -12.521 1.00 93.56 193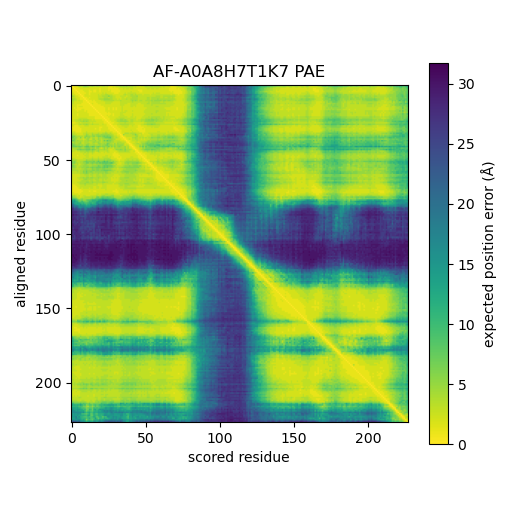 SER A C 1
ATOM 1488 O O . SER A 1 193 ? -1.498 8.160 -12.594 1.00 93.56 193 SER A O 1
ATOM 1490 N N . SER A 1 194 ? -0.402 6.204 -12.482 1.00 94.81 194 SER A N 1
ATOM 1491 C CA . SER A 1 194 ? -1.592 5.355 -12.580 1.00 94.81 194 SER A CA 1
ATOM 1492 C C . SER A 1 194 ? -2.456 5.424 -11.320 1.00 94.81 194 SER A C 1
ATOM 1494 O O . SER A 1 194 ? -3.679 5.479 -11.428 1.00 94.81 194 SER A O 1
ATOM 1496 N N . LEU A 1 195 ? -1.846 5.472 -10.130 1.00 94.75 195 LEU A N 1
ATOM 1497 C CA . LEU A 1 195 ? -2.567 5.667 -8.867 1.00 94.75 195 LEU A CA 1
ATOM 1498 C C . LEU A 1 195 ? -3.240 7.043 -8.826 1.00 94.75 195 LEU A C 1
ATOM 1500 O O . LEU A 1 195 ? -4.402 7.157 -8.433 1.00 94.75 195 LEU A O 1
ATOM 1504 N N . LEU A 1 196 ? -2.542 8.084 -9.288 1.00 94.75 196 LEU A N 1
ATOM 1505 C CA . LEU A 1 196 ? -3.118 9.421 -9.393 1.00 94.75 196 LEU A CA 1
ATOM 1506 C C . LEU A 1 196 ? -4.271 9.465 -10.404 1.00 94.75 196 LEU A C 1
ATOM 1508 O O . LEU A 1 196 ? -5.311 10.052 -10.110 1.00 94.75 196 LEU A O 1
ATOM 1512 N N . ALA A 1 197 ? -4.121 8.835 -11.570 1.00 94.81 197 ALA A N 1
ATOM 1513 C CA . ALA A 1 197 ? -5.197 8.738 -12.554 1.00 94.81 197 ALA A CA 1
ATOM 1514 C C . ALA A 1 197 ? -6.424 8.014 -11.982 1.00 94.81 197 ALA A C 1
ATOM 1516 O O . ALA A 1 197 ? -7.543 8.486 -12.164 1.00 94.81 197 ALA A O 1
ATOM 1517 N N . LEU A 1 198 ? -6.210 6.936 -11.220 1.00 94.31 198 LEU A N 1
ATOM 1518 C CA . LEU A 1 198 ? -7.281 6.201 -10.550 1.00 94.31 198 LEU A CA 1
ATOM 1519 C C . LEU A 1 198 ? -8.067 7.094 -9.583 1.00 94.31 198 LEU A C 1
ATOM 1521 O O . LEU A 1 198 ? -9.287 7.055 -9.583 1.00 94.31 198 LEU A O 1
ATOM 1525 N N . SER A 1 199 ? -7.393 7.953 -8.814 1.00 93.56 199 SER A N 1
ATOM 1526 C CA . SER A 1 199 ? -8.073 8.859 -7.871 1.00 93.56 199 SER A CA 1
ATOM 1527 C C . SER A 1 199 ? -8.973 9.916 -8.525 1.00 93.56 199 SER A C 1
ATOM 1529 O O . SER A 1 199 ? -9.814 10.508 -7.850 1.00 93.56 199 SER A O 1
ATOM 1531 N N . LYS A 1 200 ? -8.791 10.170 -9.828 1.00 93.75 200 LYS A N 1
ATOM 1532 C CA . LYS A 1 200 ? -9.607 11.110 -10.613 1.00 93.75 200 LYS A CA 1
ATOM 1533 C C . LYS A 1 200 ? -10.852 10.454 -11.208 1.00 93.75 200 LYS A C 1
ATOM 1535 O O . LYS A 1 200 ? -11.748 11.165 -11.655 1.00 93.75 200 LYS A O 1
ATOM 1540 N N . ASP A 1 201 ? -10.897 9.127 -11.240 1.00 94.75 201 ASP A N 1
ATOM 1541 C CA . ASP A 1 201 ? -12.057 8.378 -11.702 1.00 94.75 201 ASP A CA 1
ATOM 1542 C C . ASP A 1 201 ? -13.194 8.501 -10.664 1.00 94.75 201 ASP A C 1
ATOM 1544 O O . ASP A 1 201 ? -12.966 8.248 -9.473 1.00 94.75 201 ASP A O 1
ATOM 1548 N N . PRO A 1 202 ? -14.422 8.874 -11.075 1.00 93.25 202 PRO A N 1
ATOM 1549 C CA . PRO A 1 202 ? -15.575 8.957 -10.182 1.00 93.25 202 PRO A CA 1
ATOM 1550 C C . PRO A 1 202 ? -15.832 7.685 -9.364 1.00 93.25 202 PRO A C 1
ATOM 1552 O O . PRO A 1 202 ? -16.299 7.786 -8.229 1.00 93.25 202 PRO A O 1
ATOM 1555 N N . ALA A 1 203 ? -15.500 6.506 -9.902 1.00 92.38 203 ALA A N 1
ATOM 1556 C CA . ALA A 1 203 ? -15.676 5.227 -9.215 1.00 92.38 203 ALA A CA 1
ATOM 1557 C C . ALA A 1 203 ? -14.742 5.046 -8.003 1.00 92.38 203 ALA A C 1
ATOM 1559 O O . ALA A 1 203 ? -15.019 4.213 -7.141 1.00 92.38 203 ALA A O 1
ATOM 1560 N N . TYR A 1 204 ? -13.655 5.822 -7.929 1.00 94.38 204 TYR A N 1
ATOM 1561 C CA . TYR A 1 204 ? -12.612 5.724 -6.902 1.00 94.38 204 TYR A CA 1
ATOM 1562 C C . TYR A 1 204 ? -12.315 7.086 -6.251 1.00 94.38 204 TYR A C 1
ATOM 1564 O O . TYR A 1 204 ? -11.211 7.347 -5.767 1.00 94.38 204 TYR A O 1
ATOM 1572 N N . ASN A 1 205 ? -13.311 7.976 -6.226 1.00 92.31 205 ASN A N 1
ATOM 1573 C CA . ASN A 1 205 ? -13.174 9.367 -5.787 1.00 92.31 205 ASN A CA 1
ATOM 1574 C C . ASN A 1 205 ? -12.795 9.546 -4.303 1.00 92.31 205 ASN A C 1
ATOM 1576 O O . ASN A 1 205 ? -12.471 10.662 -3.884 1.00 92.31 205 ASN A O 1
ATOM 1580 N N . ASN A 1 206 ? -12.833 8.477 -3.504 1.00 94.69 206 ASN A N 1
ATOM 1581 C CA . ASN A 1 206 ? -12.427 8.448 -2.103 1.00 94.69 206 ASN A CA 1
ATOM 1582 C C . ASN A 1 206 ? -10.929 8.138 -1.922 1.00 94.69 206 ASN A C 1
ATOM 1584 O O . ASN A 1 206 ? -10.393 8.345 -0.831 1.00 94.69 206 ASN A O 1
ATOM 1588 N N . LEU A 1 207 ? -10.243 7.678 -2.973 1.00 96.19 207 LEU A N 1
ATOM 1589 C CA . LEU A 1 207 ? -8.818 7.366 -2.951 1.00 96.19 207 LEU A CA 1
ATOM 1590 C C . LEU A 1 207 ? -7.971 8.648 -2.923 1.00 96.19 207 LEU A C 1
ATOM 1592 O O . LEU A 1 207 ? -8.188 9.587 -3.693 1.00 96.19 207 LEU A O 1
ATOM 1596 N N . ARG A 1 208 ? -6.975 8.687 -2.038 1.00 96.56 208 ARG A N 1
ATOM 1597 C CA . ARG A 1 208 ? -6.016 9.791 -1.886 1.00 96.56 208 ARG A CA 1
ATOM 1598 C C . ARG A 1 208 ? -4.589 9.240 -1.962 1.00 96.56 208 ARG A C 1
ATOM 1600 O O . ARG A 1 208 ? -4.028 8.875 -0.927 1.00 96.56 208 ARG A O 1
ATOM 1607 N N . PRO A 1 209 ? -4.018 9.108 -3.171 1.00 96.00 209 PRO A N 1
ATOM 1608 C CA . PRO A 1 209 ? -2.687 8.552 -3.349 1.00 96.00 209 PRO A CA 1
ATOM 1609 C C . PRO A 1 209 ? -1.601 9.588 -3.031 1.00 96.00 209 PRO A C 1
ATOM 1611 O O . PRO A 1 209 ? -1.653 10.722 -3.500 1.00 96.00 209 PRO A O 1
ATOM 1614 N N . PHE A 1 210 ? -0.585 9.169 -2.284 1.00 95.38 210 PHE A N 1
ATOM 1615 C CA . PHE A 1 210 ? 0.641 9.911 -2.007 1.00 95.38 210 PHE A CA 1
ATOM 1616 C C . PHE A 1 210 ? 1.830 9.038 -2.383 1.00 95.38 210 PHE A C 1
ATOM 1618 O O . PHE A 1 210 ? 1.841 7.851 -2.075 1.00 95.38 210 PHE A O 1
ATOM 1625 N N . SER A 1 211 ? 2.834 9.613 -3.037 1.00 91.56 211 SER A N 1
ATOM 1626 C CA . SER A 1 211 ? 4.050 8.884 -3.405 1.00 91.56 211 SER A CA 1
ATOM 1627 C C . SER A 1 211 ? 5.225 9.435 -2.619 1.00 91.56 211 SER A C 1
ATOM 1629 O O . SER A 1 211 ? 5.509 10.629 -2.687 1.00 91.56 211 SER A O 1
ATOM 1631 N N . VAL A 1 212 ? 5.897 8.568 -1.867 1.00 90.44 212 VAL A N 1
ATOM 1632 C CA . VAL A 1 212 ? 7.114 8.914 -1.127 1.00 90.44 212 VAL A CA 1
ATOM 1633 C C . VAL A 1 212 ? 8.304 8.426 -1.937 1.00 90.44 212 VAL A C 1
ATOM 1635 O O . VAL A 1 212 ? 8.357 7.256 -2.318 1.00 90.44 212 VAL A O 1
ATOM 1638 N N . ARG A 1 213 ? 9.255 9.319 -2.213 1.00 88.75 213 ARG A N 1
ATOM 1639 C CA . ARG A 1 213 ? 10.448 9.039 -3.019 1.00 88.75 213 ARG A CA 1
ATOM 1640 C C . ARG A 1 213 ? 11.696 9.105 -2.133 1.00 88.75 213 ARG A C 1
ATOM 1642 O O . ARG A 1 213 ? 12.302 10.164 -2.022 1.00 88.75 213 ARG A O 1
ATOM 1649 N N . PRO A 1 214 ? 12.062 8.013 -1.441 1.00 82.50 214 PRO A N 1
ATOM 1650 C CA . PRO A 1 214 ? 13.301 7.990 -0.672 1.00 82.50 214 PRO A CA 1
ATOM 1651 C C . PRO A 1 214 ? 14.513 8.018 -1.620 1.00 82.50 214 PRO A C 1
ATOM 1653 O O . PRO A 1 214 ? 14.537 7.276 -2.605 1.00 82.50 214 PRO A O 1
ATOM 1656 N N . GLY A 1 215 ? 15.509 8.857 -1.314 1.00 69.50 215 GLY A N 1
ATOM 1657 C CA . GLY A 1 215 ? 16.791 8.925 -2.036 1.00 69.50 215 GLY A CA 1
ATOM 1658 C C . GLY A 1 215 ? 17.731 7.772 -1.700 1.00 69.50 215 GLY A C 1
ATOM 1659 O O . GLY A 1 215 ? 18.265 7.108 -2.584 1.00 69.50 215 GLY A O 1
ATOM 1660 N N . GLY A 1 216 ? 17.863 7.492 -0.410 1.00 70.56 216 GLY A N 1
ATOM 1661 C CA . GLY A 1 216 ? 18.577 6.356 0.150 1.00 70.56 216 GLY A CA 1
ATOM 1662 C C . GLY A 1 216 ? 18.026 6.089 1.543 1.00 70.56 216 GLY A C 1
ATOM 1663 O O . GLY A 1 216 ? 17.603 7.019 2.227 1.00 70.56 216 GLY A O 1
ATOM 1664 N N . VAL A 1 217 ? 17.970 4.819 1.928 1.00 68.50 217 VAL A N 1
ATOM 1665 C CA . VAL A 1 217 ? 17.603 4.416 3.287 1.00 68.50 217 VAL A CA 1
ATOM 1666 C C . VAL A 1 217 ? 18.898 3.969 3.935 1.00 68.50 217 VAL A C 1
ATOM 1668 O O . VAL A 1 217 ? 19.449 2.943 3.533 1.00 68.50 217 VAL A O 1
ATOM 1671 N N . ASP A 1 218 ? 19.416 4.782 4.853 1.00 71.62 218 ASP A N 1
ATOM 1672 C CA . ASP A 1 218 ? 20.550 4.373 5.672 1.00 71.62 218 ASP A CA 1
ATOM 1673 C C . ASP A 1 218 ? 20.103 3.216 6.567 1.00 71.62 218 ASP A C 1
ATOM 1675 O O . ASP A 1 218 ? 18.989 3.210 7.089 1.00 71.62 218 ASP A O 1
ATOM 1679 N N . MET A 1 219 ? 20.949 2.201 6.673 1.00 63.78 219 MET A N 1
ATOM 1680 C CA . MET A 1 219 ? 20.705 1.020 7.497 1.00 63.78 219 MET A CA 1
ATOM 1681 C C . MET A 1 219 ? 21.679 0.954 8.668 1.00 63.78 219 MET A C 1
ATOM 1683 O O . MET A 1 219 ? 21.536 0.076 9.504 1.00 63.78 219 MET A O 1
ATOM 1687 N N . THR A 1 220 ? 22.692 1.817 8.719 1.00 61.94 220 THR A N 1
ATOM 1688 C CA . THR A 1 220 ? 23.882 1.590 9.547 1.00 61.94 220 THR A CA 1
ATOM 1689 C C . THR A 1 220 ? 23.580 1.731 11.039 1.00 61.94 220 THR A C 1
ATOM 1691 O O . THR A 1 220 ? 23.961 0.853 11.804 1.00 61.94 220 THR A O 1
ATOM 1694 N N . ASP A 1 221 ? 22.800 2.745 11.425 1.00 61.06 221 ASP A N 1
ATOM 1695 C CA . ASP A 1 221 ? 22.550 3.099 12.834 1.00 61.06 221 ASP A CA 1
ATOM 1696 C C . ASP A 1 221 ? 21.055 3.069 13.224 1.00 61.06 221 ASP A C 1
ATOM 1698 O O . ASP A 1 221 ? 20.625 3.772 14.138 1.00 61.06 221 ASP A O 1
ATOM 1702 N N . HIS A 1 222 ? 20.237 2.269 12.530 1.00 56.53 222 HIS A N 1
ATOM 1703 C CA . HIS A 1 222 ? 18.789 2.196 12.767 1.00 56.53 222 HIS A CA 1
ATOM 1704 C C . HIS A 1 222 ? 18.378 0.866 13.408 1.00 56.53 222 HIS A C 1
ATOM 1706 O O . HIS A 1 222 ? 18.267 -0.157 12.724 1.00 56.53 222 HIS A O 1
ATOM 1712 N N . GLU A 1 223 ? 18.106 0.886 14.718 1.00 60.47 223 GLU A N 1
ATOM 1713 C CA . GLU A 1 223 ? 17.598 -0.274 15.472 1.00 60.47 223 GLU A CA 1
ATOM 1714 C C . GLU A 1 223 ? 16.303 -0.831 14.858 1.00 60.47 223 GLU A C 1
ATOM 1716 O O . GLU A 1 223 ? 16.044 -2.031 14.928 1.00 60.47 223 GLU A O 1
ATOM 1721 N N . GLU A 1 224 ? 15.522 0.010 14.173 1.00 65.81 224 GLU A N 1
ATOM 1722 C CA . GLU A 1 224 ? 14.235 -0.373 13.593 1.00 65.81 224 GLU A CA 1
ATOM 1723 C C . GLU A 1 224 ? 14.323 -1.216 12.314 1.00 65.81 224 GLU A C 1
ATOM 1725 O O . GLU A 1 224 ? 13.332 -1.784 11.832 1.00 65.81 224 GLU A O 1
ATOM 1730 N N . ILE A 1 225 ? 15.519 -1.297 11.737 1.00 57.72 225 ILE A N 1
ATOM 1731 C CA . ILE A 1 225 ? 15.798 -2.070 10.525 1.00 57.72 225 ILE A CA 1
ATOM 1732 C C . ILE A 1 225 ? 16.412 -3.434 10.874 1.00 57.72 225 ILE A C 1
ATOM 1734 O O . ILE A 1 225 ? 16.172 -4.403 10.153 1.00 57.72 225 ILE A O 1
ATOM 1738 N N . HIS A 1 226 ? 17.144 -3.524 11.990 1.00 58.28 226 HIS A N 1
ATOM 1739 C CA . HIS A 1 226 ? 17.860 -4.733 12.430 1.00 58.28 226 HIS A CA 1
ATOM 1740 C C . HIS A 1 226 ? 17.090 -5.617 13.416 1.00 58.28 226 HIS A C 1
ATOM 1742 O O . HIS A 1 226 ? 17.628 -6.645 13.824 1.00 58.28 226 HIS A O 1
ATOM 1748 N N . GLY A 1 227 ? 15.876 -5.205 13.801 1.00 47.06 227 GLY A N 1
ATOM 1749 C CA . GLY A 1 227 ? 15.043 -5.872 14.810 1.00 47.06 227 GLY A CA 1
ATOM 1750 C C . GLY A 1 227 ? 14.825 -7.361 14.585 1.00 47.06 227 GLY A C 1
ATOM 1751 O O . GLY A 1 227 ? 14.398 -7.727 13.464 1.00 47.06 227 GLY A O 1
#

Secondary structure (DSSP, 8-state):
-EEEEE-TTSHHHHHHHHHHHH-TT--EEEEEESS--GGGTT-TTEEEEE-S-TT---HHHHHTTTT--EEEE-----GGGS-TTS--HHHHHHHHHHHHHHHHS---------------PPPPHHHHHHHHHHHHHHHHIIIIIHHHHHHHHHHHHHTTS-EEEEEE--TT--SS--TT--HHHHHHHHHHHHHHHHHHSGGGTTEEEEEE--S----TT-HHHH-

Nearest PDB structures (foldseek):
  7ol1-assembly1_B  TM=7.115E-01  e=5.930E-04  Clostridioides difficile
  4nqz-assembly1_B  TM=6.675E-01  e=8.433E-04  Pseudomonas aeruginosa PAO1
  4nqz-assembly4_N  TM=6.427E-01  e=5.273E-04  Pseudomonas aeruginosa PAO1
  7umx-assembly2_F-4  TM=6.202E-01  e=1.808E-03  Acinetobacter baumannii ATCC 19606 = CIP 70.34 = JCM 6841
  4m86-assembly1_B-2  TM=6.126E-01  e=3.878E-03  Neisseria meningitidis FAM18